Protein AF-A0A959NG42-F1 (afdb_monomer)

Solvent-accessible surface area (backbone atoms only — not comparable to full-atom values): 13328 Å² total; per-residue (Å²): 136,87,84,84,79,82,77,86,76,84,77,83,79,83,78,83,84,86,80,88,81,83,89,78,92,74,92,77,80,89,76,78,77,74,79,72,72,81,79,74,75,81,75,60,72,68,57,39,77,78,80,88,76,81,63,47,80,38,85,81,31,40,37,41,94,90,22,38,27,62,59,74,75,83,52,69,73,54,32,45,60,53,20,49,56,56,37,52,62,60,72,64,65,56,87,87,70,79,52,75,45,72,68,84,72,61,60,43,65,56,69,32,27,56,91,48,58,86,70,42,65,61,54,63,62,52,52,50,55,28,55,70,62,35,53,89,82,50,45,77,36,79,28,56,66,58,40,42,66,47,46,90,51,80,29,45,42,48,28,24,74,52,59,27,76,62,31,47,46,34,38,47,43,43,47,22,59,77,70,76,44,81,64,81,59,70,93,77,51,90,82,84,83,76,80,90,76,76,34,66,41,45,71,59,58,61,130

Foldseek 3Di:
DDDDDDDPPPPPDDDDDDDDDDDDDDDDDDPPPPPPDPPDPDQDDQADEDPPWDWDDQPQWIATPLFTWGADDDDLVRLLVVQVVVQVVVVVPPPPDAAEDEDDFWLCSLVHHPVCCPRHDNRQVVLVSSVVSHDPRHQYFYLSRQLNVVSVDQQPDRQARDTDVVVVLSSVCSVCVSVVHDRDDPVPDDDDDDPPDHYPNCVSRPD

Nearest PDB structures (foldseek):
  4nzk-assembly1_A  TM=9.032E-01  e=1.142E-10  [Eubacterium] siraeum DSM 15702
  5v8d-assembly2_B  TM=7.492E-01  e=1.746E-04  Bacillus cereus ATCC 10987
  5v8e-assembly2_B  TM=6.834E-01  e=9.218E-05  Bacillus cereus ATCC 10987

Secondary structure (DSSP, 8-state):
-----------------------------------PPP-PPPPPPSSBPP-S---EEETTEEEETTEEE------HHHHHHHHHHHHHHHTT--TT---EEEPPPPGGGGT-BGGGTTTS--HHHHHHHHHHTS-TTSEEE--HHHHHHTTTS--B-SSSSSBPHHHHHHHHHHHHHHHTPPPPPGGGSPP---TT---HHHHHH--

pLDDT: mean 83.21, std 24.77, range [27.59, 98.75]

Sequence (207 aa):
MKLIIACCCILLSLSACKNSSDENNKKGKTDSTEIAKPQEAPLPPRFLPDDSLVGVKRGGVFVYRNRGFEMFSGGQAMGQKYADVMNMYYRLHIPGLKIYNLIIPIGFEFEMREKYKNLNKPNKEVINQIFSEEDSGIIKINPVDEIRRHRTEYIYFNTDHHWTSLGAYYAYRSFCKAAGLTPVSLDTIPSKVKPNFLGLFYWFTKA

Mean predicted aligned error: 10.97 Å

Radius of gyration: 25.09 Å; Cα contacts (8 Å, |Δi|>4): 223; chains: 1; bounding box: 62×69×58 Å

Structure (mmCIF, N/CA/C/O backbone):
data_AF-A0A959NG42-F1
#
_entry.id   AF-A0A959NG42-F1
#
loop_
_atom_site.group_PDB
_atom_site.i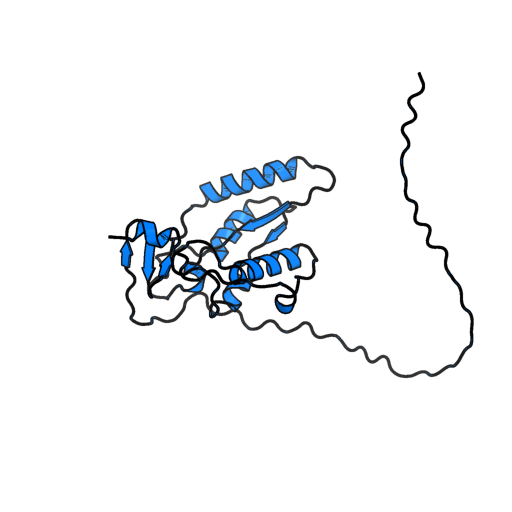d
_atom_site.type_symbol
_atom_site.label_atom_id
_atom_site.label_alt_id
_atom_site.label_comp_id
_atom_site.label_asym_id
_atom_site.label_entity_id
_atom_site.label_seq_id
_atom_site.pdbx_PDB_ins_code
_atom_site.Cartn_x
_atom_site.Cartn_y
_atom_site.Cartn_z
_atom_site.occupancy
_atom_site.B_iso_or_equiv
_atom_site.auth_seq_id
_atom_site.auth_comp_id
_atom_site.auth_asym_id
_atom_site.auth_atom_id
_atom_site.pdbx_PDB_model_num
ATOM 1 N N . MET A 1 1 ? -41.773 33.316 26.515 1.00 43.59 1 MET A N 1
ATOM 2 C CA . MET A 1 1 ? -41.611 32.450 25.329 1.00 43.59 1 MET A CA 1
ATOM 3 C C . MET A 1 1 ? -40.915 31.174 25.793 1.00 43.59 1 MET A C 1
ATOM 5 O O . MET A 1 1 ? -39.737 31.221 26.113 1.00 43.59 1 MET A O 1
ATOM 9 N N . LYS A 1 2 ? -41.670 30.091 26.015 1.00 29.94 2 LYS A N 1
ATOM 10 C CA . LYS A 1 2 ? -41.142 28.808 26.508 1.00 29.94 2 LYS A CA 1
ATOM 11 C C . LYS A 1 2 ? -40.639 28.013 25.304 1.00 29.94 2 LYS A C 1
ATOM 13 O O . LYS A 1 2 ? -41.450 27.631 24.468 1.00 29.94 2 LYS A O 1
ATOM 18 N N . LEU A 1 3 ? -39.330 27.799 25.207 1.00 28.08 3 LEU A N 1
ATOM 19 C CA . LEU A 1 3 ? -38.743 26.914 24.206 1.00 28.08 3 LEU A CA 1
ATOM 20 C C . LEU A 1 3 ? -38.666 25.508 24.809 1.00 28.08 3 LEU A C 1
ATOM 22 O O . LEU A 1 3 ? -37.854 25.239 25.691 1.00 28.08 3 LEU A O 1
ATOM 26 N N . ILE A 1 4 ? -39.579 24.644 24.375 1.00 35.06 4 ILE A N 1
ATOM 27 C CA . ILE A 1 4 ? -39.595 23.218 24.699 1.00 35.06 4 ILE A CA 1
ATOM 28 C C . ILE A 1 4 ? -38.606 22.544 23.746 1.00 35.06 4 ILE A C 1
ATOM 30 O O . ILE A 1 4 ? -38.862 22.464 22.548 1.00 35.06 4 ILE A O 1
ATOM 34 N N . ILE A 1 5 ? -37.474 22.075 24.269 1.00 35.41 5 ILE A N 1
ATOM 35 C CA . ILE A 1 5 ? -36.568 21.184 23.540 1.00 35.41 5 ILE A CA 1
ATOM 36 C C . ILE A 1 5 ? -37.044 19.759 23.824 1.00 35.41 5 ILE A C 1
ATOM 38 O O . ILE A 1 5 ? -36.843 19.226 24.914 1.00 35.41 5 ILE A O 1
ATOM 42 N N . ALA A 1 6 ? -37.738 19.166 22.854 1.00 31.61 6 ALA A N 1
ATOM 43 C CA . ALA A 1 6 ? -38.145 17.770 22.902 1.00 31.61 6 ALA A CA 1
ATOM 44 C C . ALA A 1 6 ? -36.911 16.878 22.695 1.00 31.61 6 ALA A C 1
ATOM 46 O O . ALA A 1 6 ? -36.414 16.718 21.582 1.00 31.61 6 ALA A O 1
ATOM 47 N N . CYS A 1 7 ? -36.406 16.312 23.790 1.00 31.17 7 CYS A N 1
ATOM 48 C CA . CYS A 1 7 ? -35.414 15.247 23.775 1.00 31.17 7 CYS A CA 1
ATOM 49 C C . CYS A 1 7 ? -36.120 13.945 23.367 1.00 31.17 7 CYS A C 1
ATOM 51 O O . CYS A 1 7 ? -36.918 13.397 24.129 1.00 31.17 7 CYS A O 1
ATOM 53 N N . CYS A 1 8 ? -35.886 13.477 22.142 1.00 29.67 8 CYS A N 1
ATOM 54 C CA . CYS A 1 8 ? -36.446 12.223 21.647 1.00 29.67 8 CYS A CA 1
ATOM 55 C C . CYS A 1 8 ? -35.583 11.053 22.152 1.00 29.67 8 CYS A C 1
ATOM 57 O O . CYS A 1 8 ? -34.716 10.542 21.447 1.00 29.67 8 CYS A O 1
ATOM 59 N N . CYS A 1 9 ? -35.784 10.661 23.411 1.0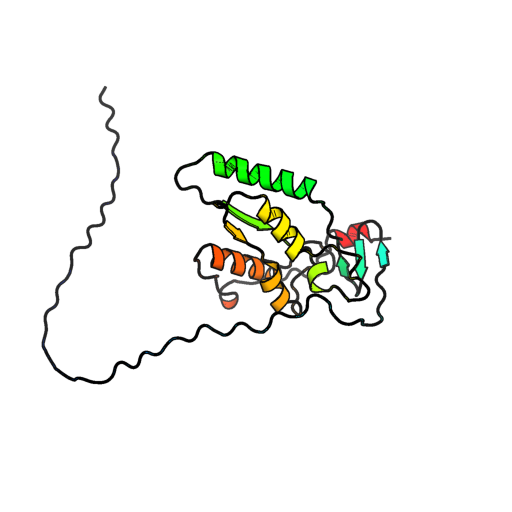0 32.44 9 CYS A N 1
ATOM 60 C CA . CYS A 1 9 ? -35.249 9.417 23.955 1.00 32.44 9 CYS A CA 1
ATOM 61 C C . CYS A 1 9 ? -36.098 8.249 23.439 1.00 32.44 9 CYS A C 1
ATOM 63 O O . CYS A 1 9 ? -37.179 7.985 23.965 1.00 32.44 9 CYS A O 1
ATOM 65 N N . ILE A 1 10 ? -35.615 7.529 22.426 1.00 32.91 10 ILE A N 1
ATOM 66 C CA . ILE A 1 10 ? -36.177 6.224 22.058 1.00 32.91 10 ILE A CA 1
ATOM 67 C C . ILE A 1 10 ? -35.665 5.205 23.085 1.00 32.91 10 ILE A C 1
ATOM 69 O O . ILE A 1 10 ? -34.601 4.609 22.937 1.00 32.91 10 ILE A O 1
ATOM 73 N N . LEU A 1 11 ? -36.423 5.052 24.170 1.00 30.09 11 LEU A N 1
ATOM 74 C CA . LEU A 1 11 ? -36.330 3.920 25.088 1.00 30.09 11 LEU A CA 1
ATOM 75 C C . LEU A 1 11 ? -37.016 2.721 24.425 1.00 30.09 11 LEU A C 1
ATOM 77 O O . LEU A 1 11 ? -38.238 2.607 24.453 1.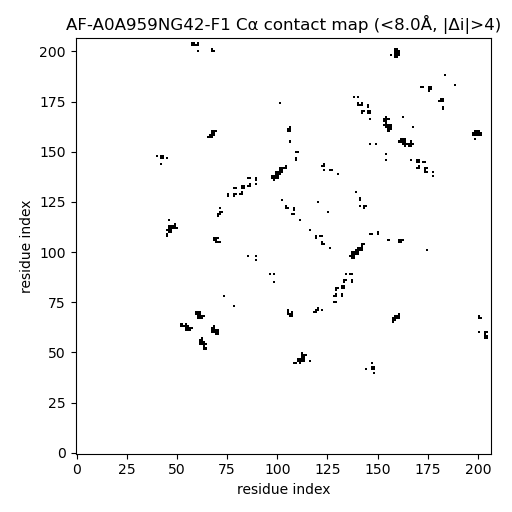00 30.09 11 LEU A O 1
ATOM 81 N N . LEU A 1 12 ? -36.236 1.822 23.824 1.00 32.47 12 LEU A N 1
ATOM 82 C CA . LEU A 1 12 ? -36.718 0.483 23.485 1.00 32.47 12 LEU A CA 1
ATOM 83 C C . LEU A 1 12 ? -36.636 -0.386 24.744 1.00 32.47 12 LEU A C 1
ATOM 85 O O . LEU A 1 12 ? -35.592 -0.943 25.076 1.00 32.47 12 LEU A O 1
ATOM 89 N N . SER A 1 13 ? -37.750 -0.467 25.468 1.00 32.78 13 SER A N 1
ATOM 90 C CA . SER A 1 13 ? -37.971 -1.457 26.515 1.00 32.78 13 SER A CA 1
ATOM 91 C C . SER A 1 13 ? -38.299 -2.807 25.870 1.00 32.78 13 SER A C 1
ATOM 93 O O . SER A 1 13 ? -39.376 -3.014 25.317 1.00 32.78 13 SER A O 1
ATOM 95 N N . LEU A 1 14 ? -37.367 -3.758 25.941 1.00 32.06 14 LEU A N 1
ATOM 96 C CA . LEU A 1 14 ? -37.663 -5.158 25.641 1.00 32.06 14 LEU A CA 1
ATOM 97 C C . LEU A 1 14 ? -38.295 -5.789 26.886 1.00 32.06 14 LEU A C 1
ATOM 99 O O . LEU A 1 14 ? -37.605 -6.151 27.836 1.00 32.06 14 LEU A O 1
ATOM 103 N N . SER A 1 15 ? -39.626 -5.881 26.887 1.00 33.25 15 SER A N 1
ATOM 104 C CA . SER A 1 15 ? -40.362 -6.730 27.826 1.00 33.25 15 SER A CA 1
ATOM 105 C C . SER A 1 15 ? -40.223 -8.193 27.415 1.00 33.25 15 SER A C 1
ATOM 107 O O . SER A 1 15 ? -40.419 -8.553 26.256 1.00 33.25 15 SER A O 1
ATOM 109 N N . ALA A 1 16 ? -39.868 -9.027 28.387 1.00 29.25 16 ALA A N 1
ATOM 110 C CA . ALA A 1 16 ? -39.691 -10.462 28.244 1.00 29.25 16 ALA A CA 1
ATOM 111 C C . ALA A 1 16 ? -41.025 -11.188 27.991 1.00 29.25 16 ALA A C 1
ATOM 113 O O . ALA A 1 16 ? -41.975 -11.027 28.757 1.00 29.25 16 ALA A O 1
ATOM 114 N N . CYS A 1 17 ? -41.059 -12.074 26.993 1.00 28.00 17 CYS A N 1
ATOM 115 C CA . CYS A 1 17 ? -42.042 -13.154 26.933 1.00 28.00 17 CYS A CA 1
ATOM 116 C C . CYS A 1 17 ? -41.468 -14.391 27.636 1.00 28.00 17 CYS A C 1
ATOM 118 O O . CYS A 1 17 ? -40.513 -15.005 27.163 1.00 28.00 17 CYS A O 1
ATOM 120 N N . LYS A 1 18 ? -42.066 -14.748 28.778 1.00 31.06 18 LYS A N 1
ATOM 121 C CA . LYS A 1 18 ? -41.961 -16.080 29.386 1.00 31.06 18 LYS A CA 1
ATO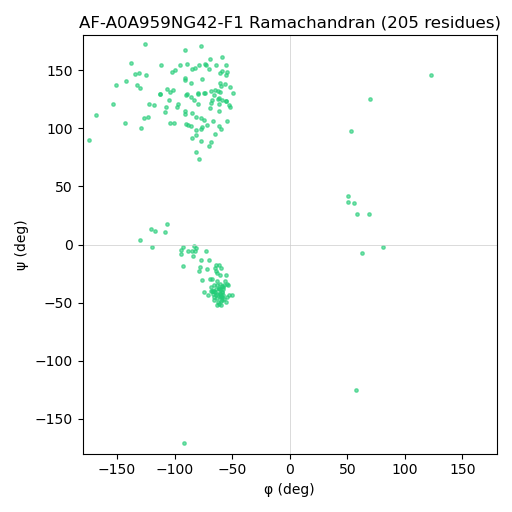M 122 C C . LYS A 1 18 ? -42.804 -17.053 28.564 1.00 31.06 18 LYS A C 1
ATOM 124 O O . LYS A 1 18 ? -43.985 -16.787 28.382 1.00 31.06 18 LYS A O 1
ATOM 129 N N . ASN A 1 19 ? -42.233 -18.192 28.187 1.00 31.64 19 ASN A N 1
ATOM 130 C CA . ASN A 1 19 ? -42.994 -19.416 27.954 1.00 31.64 19 ASN A CA 1
ATOM 131 C C . ASN A 1 19 ? -42.438 -20.504 28.872 1.00 31.64 19 ASN A C 1
ATOM 133 O O . ASN A 1 19 ? -41.248 -20.811 28.843 1.00 31.64 19 ASN A O 1
ATOM 137 N N . SER A 1 20 ? -43.318 -21.036 29.715 1.00 30.34 20 SER A N 1
ATOM 138 C CA . SER A 1 20 ? -43.127 -22.262 30.478 1.00 30.34 20 SER A CA 1
ATOM 139 C C . SER A 1 20 ? -43.627 -23.446 29.658 1.00 30.34 20 SER A C 1
ATOM 141 O O . SER A 1 20 ? -44.778 -23.422 29.227 1.00 30.34 20 SER A O 1
ATOM 143 N N . SER A 1 21 ? -42.811 -24.485 29.530 1.00 32.91 21 SER A N 1
ATOM 144 C CA . SER A 1 21 ? -43.280 -25.873 29.477 1.00 32.91 21 SER A CA 1
ATOM 145 C C . SER A 1 21 ? -42.087 -26.819 29.628 1.00 32.91 21 SER A C 1
ATOM 147 O O . SER A 1 21 ? -41.228 -26.889 28.752 1.00 32.91 21 SER A O 1
ATOM 149 N N . ASP A 1 22 ? -42.098 -27.490 30.774 1.00 32.59 22 ASP A N 1
ATOM 150 C CA . ASP A 1 22 ? -41.763 -28.889 31.031 1.00 32.59 22 ASP A CA 1
ATOM 151 C C . ASP A 1 22 ? -40.326 -29.422 30.924 1.00 32.59 22 ASP A C 1
ATOM 153 O O . ASP A 1 22 ? -39.621 -29.356 29.919 1.00 32.59 22 ASP A O 1
ATOM 157 N N . GLU A 1 23 ? -39.952 -30.035 32.049 1.00 32.88 23 GLU A N 1
ATOM 158 C CA . GLU A 1 23 ? -38.778 -30.850 32.303 1.00 32.88 23 GLU A CA 1
ATOM 159 C C . GLU A 1 23 ? -38.676 -32.037 31.338 1.00 32.88 23 GLU A C 1
ATOM 161 O O . GLU A 1 23 ? -39.622 -32.802 31.154 1.00 32.88 23 GLU A O 1
ATOM 166 N N . ASN A 1 24 ? -37.463 -32.301 30.847 1.00 29.84 24 ASN A N 1
ATOM 167 C CA . ASN A 1 24 ? -36.964 -33.671 30.860 1.00 29.84 24 ASN A CA 1
ATOM 168 C C . ASN A 1 24 ? -35.433 -33.726 30.899 1.00 29.84 24 ASN A C 1
ATOM 170 O O . ASN A 1 24 ? -34.713 -33.225 30.037 1.00 29.84 24 ASN A O 1
ATOM 174 N N . ASN A 1 25 ? -34.960 -34.372 31.957 1.00 30.98 25 ASN A N 1
ATOM 175 C CA . ASN A 1 25 ? -33.580 -34.636 32.319 1.00 30.98 25 ASN A CA 1
ATOM 176 C C . ASN A 1 25 ? -32.930 -35.649 31.360 1.00 30.98 25 ASN A C 1
ATOM 178 O O . ASN A 1 25 ? -33.319 -36.815 31.352 1.00 30.98 25 ASN A O 1
ATOM 182 N N . LYS A 1 26 ? -31.883 -35.244 30.628 1.00 32.78 26 LYS A N 1
ATOM 183 C CA . LYS A 1 26 ? -30.833 -36.155 30.139 1.00 32.78 26 LYS A CA 1
ATOM 184 C C . LYS A 1 26 ? -29.462 -35.477 30.187 1.00 32.78 26 LYS A C 1
ATOM 186 O O . LYS A 1 26 ? -29.110 -34.653 29.351 1.00 32.78 26 LYS A O 1
ATOM 191 N N . LYS A 1 27 ? -28.675 -35.884 31.183 1.00 35.94 27 LYS A N 1
ATOM 192 C CA . LYS A 1 27 ? -27.217 -35.717 31.271 1.00 35.94 27 LYS A CA 1
ATOM 193 C C . LYS A 1 27 ? -26.559 -36.332 30.027 1.00 35.94 27 LYS A C 1
ATOM 195 O O . LYS A 1 27 ? -26.729 -37.523 29.781 1.00 35.94 27 LYS A O 1
ATOM 200 N N . GLY A 1 28 ? -25.777 -35.551 29.283 1.00 27.59 28 GLY A N 1
ATOM 201 C CA . GLY A 1 28 ? -25.043 -36.058 28.124 1.00 27.59 28 GLY A CA 1
ATOM 202 C C . GLY A 1 28 ? -24.104 -35.034 27.495 1.00 27.59 28 GLY A C 1
ATOM 203 O O . GLY A 1 28 ? -24.503 -34.324 26.589 1.00 27.59 28 GLY A O 1
ATOM 204 N N . LYS A 1 29 ? -22.857 -35.026 27.982 1.00 28.61 29 LYS A N 1
ATOM 205 C CA . LYS A 1 29 ? -21.612 -34.686 27.269 1.00 28.61 29 LYS A CA 1
ATOM 206 C C . LYS A 1 29 ? -21.571 -33.334 26.532 1.00 28.61 29 LYS A C 1
ATOM 208 O O . LYS A 1 29 ? -21.956 -33.216 25.376 1.00 28.61 29 LYS A O 1
ATOM 213 N N . THR A 1 30 ? -20.990 -32.341 27.200 1.00 28.17 30 THR A N 1
ATOM 214 C CA . THR A 1 30 ? -20.464 -31.117 26.587 1.00 28.17 30 THR A CA 1
ATOM 215 C C . THR A 1 30 ? -19.376 -31.504 25.584 1.00 28.17 30 THR A C 1
ATOM 217 O O . THR A 1 30 ? -18.253 -31.817 25.971 1.00 28.17 30 THR A O 1
ATOM 220 N N . ASP A 1 31 ? -19.727 -31.543 24.302 1.00 30.30 31 ASP A N 1
ATOM 221 C CA . ASP A 1 31 ? -18.761 -31.503 23.212 1.00 30.30 31 ASP A CA 1
ATOM 222 C C . ASP A 1 31 ? -18.455 -30.027 22.957 1.00 30.30 31 ASP A C 1
ATOM 224 O O . ASP A 1 31 ? -19.191 -29.309 22.281 1.00 30.30 31 ASP A O 1
ATOM 228 N N . SER A 1 32 ? -17.423 -29.528 23.631 1.00 32.81 32 SER A N 1
ATOM 229 C CA . SER A 1 32 ? -16.830 -28.236 23.324 1.00 32.81 32 SER A CA 1
ATOM 230 C C . SER A 1 32 ? -16.114 -28.369 21.986 1.00 32.81 32 SER A C 1
ATOM 232 O O . SER A 1 32 ? -14.913 -28.630 21.939 1.00 32.81 32 SER A O 1
ATOM 234 N N . THR A 1 33 ? -16.857 -28.208 20.894 1.00 29.45 33 THR A N 1
ATOM 235 C CA . THR A 1 33 ? -16.266 -27.988 19.580 1.00 29.45 33 THR A CA 1
ATOM 236 C C . THR A 1 33 ? -15.627 -26.602 19.610 1.00 29.45 33 THR A C 1
ATOM 238 O O . THR A 1 33 ? -16.257 -25.582 19.332 1.00 29.45 33 THR A O 1
ATOM 241 N N . GLU A 1 34 ? -14.366 -26.554 20.036 1.00 34.78 34 GLU A N 1
ATOM 242 C CA . GLU A 1 34 ? -13.478 -25.432 19.775 1.00 34.78 34 GLU A CA 1
ATOM 243 C C . GLU A 1 34 ? -13.472 -25.222 18.259 1.00 34.78 34 GLU A C 1
ATOM 245 O O . GLU A 1 34 ? -12.930 -26.026 17.499 1.00 34.78 34 GLU A O 1
ATOM 250 N N . ILE A 1 35 ? -14.132 -24.159 17.798 1.00 33.94 35 ILE A N 1
ATOM 251 C CA . ILE A 1 35 ? -13.997 -23.695 16.421 1.00 33.94 35 ILE A CA 1
ATOM 252 C C . ILE A 1 35 ? -12.546 -23.238 16.295 1.00 33.94 35 ILE A C 1
ATOM 254 O O . ILE A 1 35 ? -12.192 -22.121 16.681 1.00 33.94 35 ILE A O 1
ATOM 258 N N . ALA A 1 36 ? -11.690 -24.134 15.807 1.00 35.66 36 ALA A N 1
ATOM 259 C CA . ALA A 1 36 ? -10.315 -23.821 15.484 1.00 35.66 36 ALA A CA 1
ATOM 260 C C . ALA A 1 36 ? -10.313 -22.603 14.551 1.00 35.66 36 ALA A C 1
ATOM 262 O O . ALA A 1 36 ? -10.914 -22.618 13.473 1.00 35.66 36 ALA A O 1
ATOM 263 N N . LYS A 1 37 ? -9.656 -21.522 14.986 1.00 38.09 37 LYS A N 1
ATOM 264 C CA . LYS A 1 37 ? -9.344 -20.381 14.119 1.00 38.09 37 LYS A CA 1
ATOM 265 C C . LYS A 1 37 ? -8.703 -20.934 12.840 1.00 38.09 37 LYS A C 1
ATOM 267 O O . LYS A 1 37 ? -7.755 -21.709 12.970 1.00 38.09 37 LYS A O 1
ATOM 272 N N . PRO A 1 38 ? -9.159 -20.542 11.635 1.00 45.69 38 PRO A N 1
ATOM 273 C CA . PRO A 1 38 ? -8.485 -20.929 10.405 1.00 45.69 38 PRO A CA 1
ATOM 274 C C . PRO A 1 38 ? -7.004 -20.571 10.521 1.00 45.69 38 PRO A C 1
ATOM 276 O O . PRO A 1 38 ? -6.659 -19.405 10.733 1.00 45.69 38 PRO A O 1
ATOM 279 N N . GLN A 1 39 ? -6.139 -21.582 10.459 1.00 43.41 39 GLN A N 1
ATOM 280 C CA . GLN A 1 39 ? -4.700 -21.384 10.499 1.00 43.41 39 GLN A CA 1
ATOM 281 C C . GLN A 1 39 ? -4.306 -20.655 9.214 1.00 43.41 39 GLN A C 1
ATOM 283 O O . GLN A 1 39 ? -4.366 -21.208 8.118 1.00 43.41 39 GLN A O 1
ATOM 288 N N . GLU A 1 40 ? -3.992 -19.370 9.354 1.00 67.81 40 GLU A N 1
ATOM 289 C CA . GLU A 1 40 ? -3.632 -18.495 8.244 1.00 67.81 40 GLU A CA 1
ATOM 290 C C . GLU A 1 40 ? -2.379 -19.055 7.552 1.00 67.81 40 GLU A C 1
ATOM 292 O O . GLU A 1 40 ? -1.410 -19.424 8.222 1.00 67.81 40 GLU A O 1
ATOM 297 N N . ALA A 1 41 ? -2.406 -19.164 6.220 1.00 78.12 41 ALA A N 1
ATOM 298 C CA . ALA A 1 41 ? -1.283 -19.704 5.457 1.00 78.12 41 ALA A CA 1
ATOM 299 C C . ALA A 1 41 ? 0.024 -18.944 5.778 1.00 78.12 41 ALA A C 1
ATOM 301 O O . ALA A 1 41 ? -0.024 -17.733 6.050 1.00 78.12 41 ALA A O 1
ATOM 302 N N . PRO A 1 42 ? 1.194 -19.618 5.728 1.00 90.19 42 PRO A N 1
ATOM 303 C CA . PRO A 1 42 ? 2.479 -18.967 5.949 1.00 90.19 42 PRO A CA 1
ATOM 304 C C . PRO A 1 42 ? 2.634 -17.729 5.064 1.00 90.19 42 PRO A C 1
ATOM 306 O O . PRO A 1 42 ? 2.321 -17.757 3.873 1.00 90.19 42 PRO A O 1
ATOM 309 N N . LEU A 1 43 ? 3.119 -16.632 5.647 1.00 95.25 43 LEU A N 1
ATOM 310 C CA . LEU A 1 43 ? 3.357 -15.394 4.913 1.00 95.25 43 LEU A CA 1
ATOM 311 C C . LEU A 1 43 ? 4.410 -15.639 3.814 1.00 95.25 43 LEU A C 1
ATOM 313 O O . LEU A 1 43 ? 5.515 -16.080 4.142 1.00 95.25 43 LEU A O 1
ATOM 317 N N . PRO A 1 44 ? 4.125 -15.328 2.535 1.00 96.06 44 PRO A N 1
ATOM 318 C CA . PRO A 1 44 ? 5.122 -15.456 1.478 1.00 96.06 44 PRO A CA 1
ATOM 319 C C . PRO A 1 44 ? 6.363 -14.593 1.755 1.00 96.06 44 PRO A C 1
ATOM 321 O O . PRO A 1 44 ? 6.235 -13.511 2.342 1.00 96.06 44 PRO A O 1
ATOM 324 N N . PRO A 1 45 ? 7.561 -15.010 1.299 1.00 96.06 45 PRO A N 1
ATOM 325 C CA . PRO A 1 45 ? 8.775 -14.225 1.485 1.00 96.06 45 PRO A CA 1
ATOM 326 C C . PRO A 1 45 ? 8.632 -12.863 0.808 1.00 96.06 45 PRO A C 1
ATOM 328 O O . PRO A 1 45 ? 7.982 -12.735 -0.229 1.00 96.06 45 PRO A O 1
ATOM 331 N N . ARG A 1 46 ? 9.254 -11.825 1.370 1.00 94.56 46 ARG A N 1
ATOM 332 C CA . ARG A 1 46 ? 9.211 -10.481 0.778 1.00 94.56 46 ARG A CA 1
ATOM 333 C C . ARG A 1 46 ? 9.869 -10.462 -0.604 1.00 94.56 46 ARG A C 1
ATOM 335 O O . ARG A 1 46 ? 9.245 -10.051 -1.583 1.00 94.56 46 ARG A O 1
ATOM 342 N N . PHE A 1 47 ? 11.097 -10.967 -0.688 1.00 96.88 47 PHE A N 1
ATOM 343 C CA . PHE A 1 47 ? 11.836 -11.054 -1.942 1.00 96.88 47 PHE A CA 1
ATOM 344 C C . PHE A 1 47 ? 11.491 -12.330 -2.699 1.00 96.88 47 PHE A C 1
ATOM 346 O O . PHE A 1 47 ? 11.350 -13.400 -2.110 1.00 96.88 47 PHE A O 1
ATOM 353 N N . LEU A 1 48 ? 11.354 -12.200 -4.014 1.00 96.31 48 LEU A N 1
ATOM 354 C CA . LEU A 1 48 ? 11.290 -13.338 -4.920 1.00 96.31 48 LEU A CA 1
ATOM 355 C C . LEU A 1 48 ? 12.682 -13.635 -5.497 1.00 96.31 48 LEU A C 1
ATOM 357 O O . LEU A 1 48 ? 13.476 -12.699 -5.662 1.00 96.31 48 LEU A O 1
ATOM 361 N N . PRO A 1 49 ? 12.940 -14.892 -5.898 1.00 96.94 49 PRO A N 1
ATOM 362 C CA . PRO A 1 49 ? 14.160 -15.256 -6.607 1.00 96.94 49 PRO A CA 1
ATOM 363 C C . PRO A 1 49 ? 14.367 -14.429 -7.877 1.00 96.94 49 PRO A C 1
ATOM 365 O O . PRO A 1 49 ? 13.402 -13.940 -8.489 1.00 96.94 49 PRO A O 1
ATOM 368 N N . ASP A 1 50 ? 15.633 -14.306 -8.274 1.00 95.00 50 ASP A N 1
ATOM 369 C CA . ASP A 1 50 ? 16.006 -13.754 -9.571 1.00 95.00 50 ASP A CA 1
ATOM 370 C C . ASP A 1 50 ? 15.399 -14.596 -10.703 1.00 95.00 50 ASP A C 1
ATOM 372 O O . ASP A 1 50 ? 15.391 -15.823 -10.676 1.00 95.00 50 ASP A O 1
ATOM 376 N N . ASP A 1 51 ? 14.862 -13.906 -11.696 1.00 94.81 51 ASP A N 1
ATOM 377 C CA . ASP A 1 51 ? 14.191 -14.459 -12.859 1.00 94.81 51 ASP A CA 1
ATOM 378 C C . ASP A 1 51 ? 14.904 -14.119 -14.175 1.00 94.81 51 ASP A C 1
ATOM 380 O O . ASP A 1 51 ? 14.309 -14.268 -15.239 1.00 94.81 51 ASP A O 1
ATOM 384 N N . SER A 1 52 ? 16.135 -13.597 -14.116 1.00 94.25 52 SER A N 1
ATOM 385 C CA . SER A 1 52 ? 16.973 -13.128 -15.236 1.00 94.25 52 SER A CA 1
ATOM 386 C C . SER A 1 52 ? 16.440 -11.945 -16.065 1.00 94.25 52 SER A C 1
ATOM 388 O O . SER A 1 52 ? 17.177 -11.383 -16.871 1.00 94.25 52 SER A O 1
ATOM 390 N N . LEU A 1 53 ? 15.203 -11.488 -15.844 1.00 96.00 53 LEU A N 1
ATOM 391 C CA . LEU A 1 53 ? 14.632 -10.346 -16.569 1.00 96.00 53 LEU A CA 1
ATOM 392 C C . LEU A 1 53 ? 15.187 -9.012 -16.061 1.00 96.00 53 LEU A C 1
ATOM 394 O O . LEU A 1 53 ? 15.355 -8.818 -14.861 1.00 96.00 53 LEU A O 1
ATOM 398 N N . VAL A 1 54 ? 15.422 -8.051 -16.950 1.00 96.06 54 VAL A N 1
ATOM 399 C CA . VAL A 1 54 ? 15.978 -6.745 -16.572 1.00 96.06 54 VAL A CA 1
ATOM 400 C C . VAL A 1 54 ? 14.889 -5.678 -16.591 1.00 96.06 54 VAL A C 1
ATOM 402 O O . VAL A 1 54 ? 14.210 -5.483 -17.595 1.00 96.06 54 VAL A O 1
ATOM 405 N N . GLY A 1 55 ? 14.714 -4.986 -15.467 1.00 95.75 55 GLY A N 1
ATOM 406 C CA . GLY A 1 55 ? 13.913 -3.773 -15.382 1.00 95.75 55 GLY A CA 1
ATOM 407 C C . GLY A 1 55 ? 14.714 -2.530 -15.762 1.00 95.75 55 GLY A C 1
ATOM 408 O O . GLY A 1 55 ? 15.930 -2.471 -15.575 1.00 95.75 55 GLY A O 1
ATOM 409 N N . VAL A 1 56 ? 14.025 -1.526 -16.292 1.00 95.12 56 VAL A N 1
ATOM 410 C CA . VAL A 1 56 ? 14.621 -0.304 -16.835 1.00 95.12 56 VAL A CA 1
ATOM 411 C C . VAL A 1 56 ? 13.924 0.912 -16.243 1.00 95.12 56 VAL A C 1
ATOM 413 O O . VAL A 1 56 ? 12.699 0.981 -16.195 1.00 95.12 56 VAL A O 1
ATOM 416 N N . LYS A 1 57 ? 14.701 1.909 -15.819 1.00 94.12 57 LYS A N 1
ATOM 417 C CA . LYS A 1 57 ? 14.152 3.188 -15.362 1.00 94.12 57 LYS A CA 1
ATOM 418 C C . LYS A 1 57 ? 13.782 4.071 -16.560 1.00 94.12 57 LYS A C 1
ATOM 420 O O . LYS A 1 57 ? 14.588 4.272 -17.471 1.00 94.12 57 LYS A O 1
ATOM 425 N N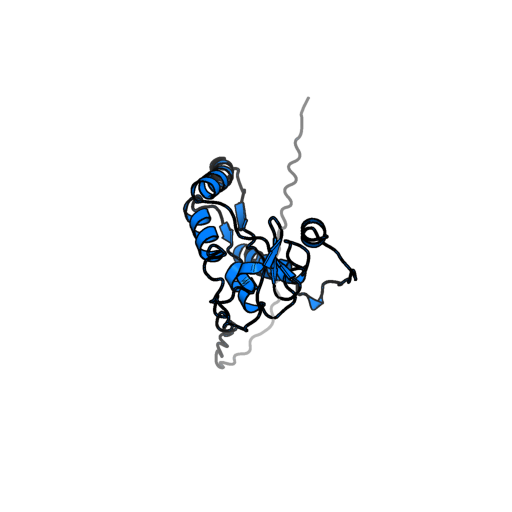 . ARG A 1 58 ? 12.566 4.612 -16.547 1.00 93.25 58 ARG A N 1
ATOM 426 C CA . ARG A 1 58 ? 12.025 5.572 -17.520 1.00 93.25 58 ARG A CA 1
ATOM 427 C C . ARG A 1 58 ? 11.438 6.746 -16.740 1.00 93.25 58 ARG A C 1
ATOM 429 O O . ARG A 1 58 ? 10.365 6.639 -16.153 1.00 93.25 58 ARG A O 1
ATOM 436 N N . GLY A 1 59 ? 12.195 7.841 -16.652 1.00 87.88 59 GLY A N 1
ATOM 437 C CA . GLY A 1 59 ? 11.848 8.963 -15.779 1.00 87.88 59 GLY A CA 1
ATOM 438 C C . GLY A 1 59 ? 11.705 8.521 -14.316 1.00 87.88 59 GLY A C 1
ATOM 439 O O . GLY A 1 59 ? 12.622 7.923 -13.746 1.00 87.88 59 GLY A O 1
ATOM 440 N N . GLY A 1 60 ? 10.549 8.808 -13.714 1.00 89.31 60 GLY A N 1
ATOM 441 C CA . GLY A 1 60 ? 10.199 8.397 -12.349 1.00 89.31 60 GLY A CA 1
ATOM 442 C C . GLY A 1 60 ? 9.692 6.956 -12.206 1.00 89.31 60 GLY A C 1
ATO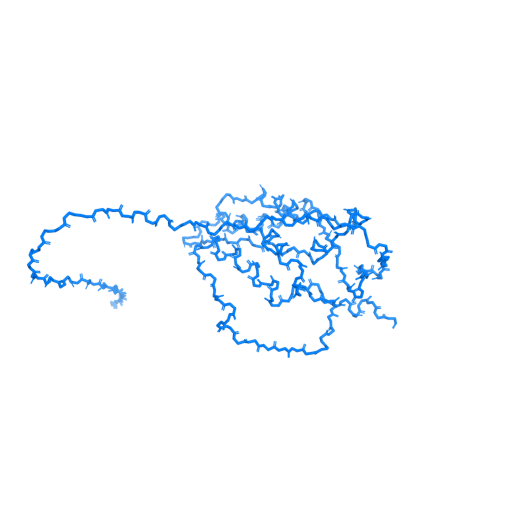M 443 O O . GLY A 1 60 ? 9.447 6.529 -11.084 1.0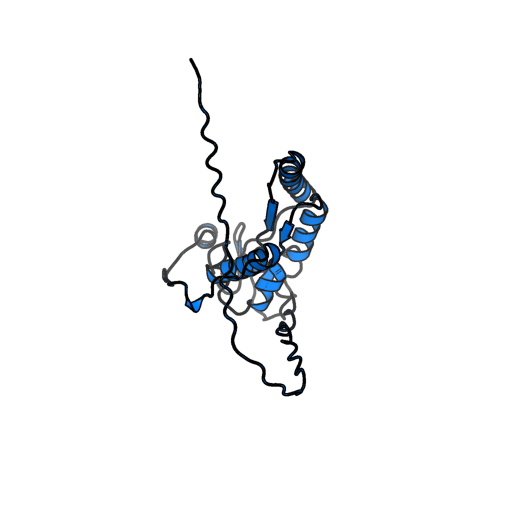0 89.31 60 GLY A O 1
ATOM 444 N N . VAL A 1 61 ? 9.540 6.208 -13.305 1.00 95.38 61 VAL A N 1
ATOM 445 C CA . VAL A 1 61 ? 8.936 4.867 -13.316 1.00 95.38 61 VAL A CA 1
ATOM 446 C C . VAL A 1 61 ? 10.007 3.798 -13.516 1.00 95.38 61 VAL A C 1
ATOM 448 O O . VAL A 1 61 ? 10.852 3.899 -14.408 1.00 95.38 61 VAL A O 1
ATOM 451 N N . PHE A 1 62 ? 9.960 2.738 -12.715 1.00 96.06 62 PHE A N 1
ATOM 452 C CA . PHE A 1 62 ? 10.700 1.507 -12.969 1.00 96.06 62 PHE A CA 1
ATOM 453 C C . PHE A 1 62 ? 9.830 0.553 -13.788 1.00 96.06 62 PHE A C 1
ATOM 455 O O . PHE A 1 62 ? 8.778 0.118 -13.330 1.00 96.06 62 PHE A O 1
ATOM 462 N N . VAL A 1 63 ? 10.245 0.251 -15.016 1.00 96.62 63 VAL A N 1
ATOM 463 C CA . VAL A 1 63 ? 9.519 -0.646 -15.919 1.00 96.62 63 VAL A CA 1
ATOM 464 C C . VAL A 1 63 ? 10.125 -2.036 -15.839 1.00 96.62 63 VAL A C 1
ATOM 466 O O . VAL A 1 63 ? 11.304 -2.218 -16.133 1.00 96.62 63 VAL A O 1
ATOM 469 N N . TYR A 1 64 ? 9.329 -3.029 -15.466 1.00 96.38 64 TYR A N 1
ATOM 470 C CA . TYR A 1 64 ? 9.770 -4.410 -15.310 1.00 96.38 64 TYR A CA 1
ATOM 471 C C . TYR A 1 64 ? 8.609 -5.367 -15.588 1.00 96.38 64 TYR A C 1
ATOM 473 O O . TYR A 1 64 ? 7.487 -5.113 -15.165 1.00 96.38 64 TYR A O 1
ATOM 481 N N . ARG A 1 65 ? 8.856 -6.459 -16.330 1.00 94.31 65 ARG A N 1
ATOM 482 C CA . ARG A 1 65 ? 7.820 -7.443 -16.723 1.00 94.31 65 ARG A CA 1
ATOM 483 C C . ARG A 1 65 ? 6.570 -6.810 -17.367 1.00 94.31 65 ARG A C 1
ATOM 485 O O . ARG A 1 65 ? 5.451 -7.210 -17.069 1.00 94.31 65 ARG A O 1
ATOM 492 N N . ASN A 1 66 ? 6.757 -5.825 -18.251 1.00 93.00 66 ASN A N 1
ATOM 493 C CA . ASN A 1 66 ? 5.673 -5.052 -18.887 1.00 93.00 66 ASN A CA 1
ATOM 494 C C . ASN A 1 66 ? 4.753 -4.318 -17.895 1.00 93.00 66 ASN A C 1
ATOM 496 O O . ASN A 1 66 ? 3.590 -4.048 -18.194 1.00 93.00 66 ASN A O 1
ATOM 500 N N . ARG A 1 67 ? 5.277 -3.984 -16.714 1.00 95.50 67 ARG A N 1
ATOM 501 C CA . ARG A 1 67 ? 4.589 -3.207 -15.686 1.00 95.50 67 ARG A CA 1
ATOM 502 C C . ARG A 1 67 ? 5.415 -1.994 -15.301 1.00 95.50 67 ARG A C 1
ATOM 504 O O . ARG A 1 67 ? 6.642 -2.059 -15.302 1.00 95.50 67 ARG A O 1
ATOM 511 N N . GLY A 1 68 ? 4.738 -0.899 -14.986 1.00 96.69 68 GLY A N 1
ATOM 512 C CA . GLY A 1 68 ? 5.334 0.269 -14.358 1.00 96.69 68 GLY A CA 1
ATOM 513 C C . GLY A 1 68 ? 5.236 0.164 -12.841 1.00 96.69 68 GLY A C 1
ATOM 514 O O . GLY A 1 68 ? 4.232 -0.306 -12.309 1.00 96.69 68 GLY A O 1
ATOM 515 N N . PHE A 1 69 ? 6.273 0.628 -12.161 1.00 96.25 69 PHE A N 1
ATOM 516 C CA . PHE A 1 69 ? 6.342 0.699 -10.713 1.00 96.25 69 PHE A CA 1
ATOM 517 C C . PHE A 1 69 ? 6.850 2.072 -10.286 1.00 96.25 69 PHE A C 1
ATOM 519 O O . PHE A 1 69 ? 7.821 2.589 -10.844 1.00 96.25 69 PHE A O 1
ATOM 526 N N . GLU A 1 70 ? 6.219 2.640 -9.265 1.00 94.00 70 GLU A N 1
ATOM 527 C CA . GLU A 1 70 ? 6.820 3.720 -8.492 1.00 94.00 70 GLU A CA 1
ATOM 528 C C . GLU A 1 70 ? 7.837 3.142 -7.500 1.00 94.00 70 GLU A C 1
ATOM 530 O O . GLU A 1 70 ? 7.740 1.982 -7.089 1.00 94.00 70 GLU A O 1
ATOM 535 N N . MET A 1 71 ? 8.819 3.950 -7.111 1.00 89.88 71 MET A N 1
ATOM 536 C CA . MET A 1 71 ? 9.741 3.612 -6.030 1.00 89.88 71 MET A CA 1
ATOM 537 C C . MET A 1 71 ? 9.303 4.359 -4.779 1.00 89.88 71 MET A C 1
ATOM 539 O O . MET A 1 71 ? 9.048 5.563 -4.837 1.00 89.88 71 MET A O 1
ATOM 543 N N . PHE A 1 72 ? 9.243 3.659 -3.647 1.00 83.06 72 PHE A N 1
ATOM 544 C CA . PHE A 1 72 ? 8.817 4.240 -2.385 1.00 83.06 72 PHE A CA 1
ATOM 545 C C . PHE A 1 72 ? 9.782 5.363 -2.014 1.00 83.06 72 PHE A C 1
ATOM 547 O O . PHE A 1 72 ? 10.970 5.138 -1.756 1.00 83.06 72 PHE A O 1
ATOM 554 N N . SER A 1 73 ? 9.258 6.583 -1.999 1.00 75.81 73 SER A N 1
ATOM 555 C CA . SER A 1 73 ? 9.990 7.786 -1.631 1.00 75.81 73 SER A CA 1
ATOM 556 C C . SER A 1 73 ? 9.440 8.336 -0.317 1.00 75.81 73 SER A C 1
ATOM 558 O O . SER A 1 73 ? 8.310 8.051 0.068 1.00 75.81 73 SER A O 1
ATOM 560 N N . GLY A 1 74 ? 10.266 9.077 0.415 1.00 74.56 74 GLY A N 1
ATOM 561 C CA . GLY A 1 74 ? 9.937 9.539 1.763 1.00 74.56 74 GLY A CA 1
ATOM 562 C C . GLY A 1 74 ? 10.968 9.083 2.791 1.00 74.56 74 GLY A C 1
ATOM 563 O O . GLY A 1 74 ? 11.599 8.026 2.676 1.00 74.56 74 GLY A O 1
ATOM 564 N N . GLY A 1 75 ? 11.201 9.933 3.784 1.00 80.38 75 GLY A N 1
ATOM 565 C CA . GLY A 1 75 ? 12.128 9.690 4.886 1.00 80.38 75 GLY A CA 1
ATOM 566 C C . GLY A 1 75 ? 11.433 9.854 6.229 1.00 80.38 75 GLY A C 1
ATOM 567 O O . GLY A 1 75 ? 10.302 10.335 6.282 1.00 80.38 75 GLY A O 1
ATOM 568 N N . GLN A 1 76 ? 12.139 9.507 7.305 1.00 87.94 76 GLN A N 1
ATOM 569 C CA . GLN A 1 76 ? 11.629 9.605 8.675 1.00 87.94 76 GLN A CA 1
ATOM 570 C C . GLN A 1 76 ? 11.020 10.980 8.975 1.00 87.94 76 GLN A C 1
ATOM 572 O O . GLN A 1 76 ? 9.916 11.052 9.491 1.00 87.94 76 GLN A O 1
ATOM 577 N N . ALA A 1 77 ? 11.670 12.069 8.550 1.00 92.38 77 ALA A N 1
ATOM 578 C CA . ALA A 1 77 ? 11.158 13.425 8.754 1.00 92.38 77 ALA A CA 1
ATOM 579 C C . ALA A 1 77 ? 9.791 13.683 8.088 1.00 92.38 77 ALA A C 1
ATOM 581 O O . ALA A 1 77 ? 8.984 14.441 8.618 1.00 92.38 77 ALA A O 1
ATOM 582 N N . MET A 1 78 ? 9.518 13.069 6.931 1.00 92.62 78 MET A N 1
ATOM 583 C CA . MET A 1 78 ? 8.203 13.168 6.287 1.00 92.62 78 MET A CA 1
ATOM 584 C C . MET A 1 78 ? 7.169 12.318 7.032 1.00 92.62 78 MET A C 1
ATOM 586 O O . MET A 1 78 ? 6.048 12.768 7.244 1.00 92.62 78 MET A O 1
ATOM 590 N N . GLY A 1 79 ? 7.572 11.120 7.467 1.00 94.25 79 GLY A N 1
ATOM 591 C CA . GLY A 1 79 ? 6.754 10.239 8.299 1.00 94.25 79 GLY A CA 1
ATOM 592 C C . GLY A 1 79 ? 6.327 10.890 9.614 1.00 94.25 79 GLY A C 1
ATOM 593 O O . GLY A 1 79 ? 5.152 10.835 9.958 1.00 94.25 79 GLY A O 1
ATOM 594 N N . GLN A 1 80 ? 7.247 11.592 10.281 1.00 96.31 80 GLN A N 1
ATOM 595 C CA . GLN A 1 80 ? 6.960 12.350 11.498 1.00 96.31 80 GLN A CA 1
ATOM 596 C C . GLN A 1 80 ? 5.899 13.422 11.252 1.00 96.31 80 GLN A C 1
ATOM 598 O O . GLN A 1 80 ? 4.891 13.455 11.942 1.00 96.31 80 GLN A O 1
ATOM 603 N N . LYS A 1 81 ? 6.084 14.264 10.225 1.00 97.19 81 LYS A N 1
ATOM 604 C CA . LYS A 1 81 ? 5.118 15.327 9.900 1.00 97.19 81 LYS A CA 1
ATOM 605 C C . LYS A 1 81 ? 3.730 14.775 9.598 1.00 97.19 81 LYS A C 1
ATOM 607 O O . LYS A 1 81 ? 2.730 15.404 9.922 1.00 97.19 81 LYS A O 1
ATOM 612 N N . TYR A 1 82 ? 3.673 13.613 8.958 1.00 97.00 82 TYR A N 1
ATOM 613 C CA . TYR A 1 82 ? 2.423 12.912 8.719 1.00 97.00 82 TYR A CA 1
ATOM 614 C C . TYR A 1 82 ? 1.783 12.431 10.036 1.00 97.00 82 TYR A C 1
ATOM 616 O O . TYR A 1 82 ? 0.607 12.709 10.273 1.00 97.00 82 TYR A O 1
ATOM 624 N N . ALA A 1 83 ? 2.554 11.788 10.920 1.00 98.06 83 ALA A N 1
ATOM 625 C CA . ALA A 1 83 ? 2.080 11.345 12.232 1.00 98.06 83 ALA A CA 1
ATOM 626 C C . ALA A 1 83 ? 1.618 12.522 13.110 1.00 98.06 83 ALA A C 1
ATOM 628 O O . ALA A 1 83 ? 0.585 12.426 13.770 1.00 98.06 83 ALA A O 1
ATOM 629 N N . ASP A 1 84 ? 2.310 13.664 13.056 1.00 98.38 84 ASP A N 1
ATOM 630 C CA . ASP A 1 84 ? 1.962 14.878 13.802 1.00 98.38 84 ASP A CA 1
ATOM 631 C C . ASP A 1 84 ? 0.547 15.376 13.476 1.00 98.38 84 ASP A C 1
ATOM 633 O O . ASP A 1 84 ? -0.174 15.818 14.371 1.00 98.38 84 ASP A O 1
ATOM 637 N N . VAL A 1 85 ? 0.111 15.260 12.216 1.00 97.88 85 VAL A N 1
ATOM 638 C CA . VAL A 1 85 ? -1.258 15.618 11.812 1.00 97.88 85 VAL A CA 1
ATOM 639 C C . VAL A 1 85 ? -2.276 14.679 12.460 1.00 97.88 85 VAL A C 1
ATOM 641 O O . VAL A 1 85 ? -3.280 15.142 13.001 1.00 97.88 85 VAL A O 1
ATOM 644 N N . MET A 1 86 ? -2.019 13.370 12.456 1.00 97.94 86 MET A N 1
ATOM 645 C CA . MET A 1 86 ? -2.911 12.388 13.085 1.00 97.94 86 MET A CA 1
ATOM 646 C C . MET A 1 86 ? -2.984 12.597 14.605 1.00 97.94 86 MET A C 1
ATOM 648 O O . MET A 1 86 ? -4.073 12.622 15.184 1.00 97.94 86 MET A O 1
ATOM 652 N N . ASN A 1 87 ? -1.829 12.833 15.229 1.00 98.62 87 ASN A N 1
ATOM 653 C CA . ASN A 1 87 ? -1.687 13.136 16.651 1.00 98.62 87 ASN A CA 1
ATOM 654 C C . ASN A 1 87 ? -2.432 14.417 17.034 1.00 98.62 87 ASN A C 1
ATOM 656 O O . ASN A 1 87 ? -3.123 14.455 18.049 1.00 98.62 87 ASN A O 1
ATOM 660 N N . MET A 1 88 ? -2.351 15.462 16.205 1.00 98.31 88 MET A N 1
ATOM 661 C CA . MET A 1 88 ? -3.092 16.705 16.414 1.00 98.31 88 MET A CA 1
ATOM 662 C C . MET A 1 88 ? -4.598 16.436 16.535 1.00 98.31 88 MET A C 1
ATOM 664 O O . MET A 1 88 ? -5.207 16.893 17.500 1.00 98.31 88 MET A O 1
ATOM 668 N N . TYR A 1 89 ? -5.195 15.669 15.613 1.00 97.44 89 TYR A N 1
ATOM 669 C CA . TYR A 1 89 ? -6.623 15.330 15.681 1.00 97.44 89 TYR A CA 1
ATOM 670 C C . TYR A 1 89 ? -6.967 14.463 16.893 1.00 97.44 89 TYR A C 1
ATOM 672 O O . TYR A 1 89 ? -7.983 14.703 17.545 1.00 97.44 89 TYR A O 1
ATOM 680 N N . TYR A 1 90 ? -6.122 13.483 17.221 1.00 97.81 90 TYR A N 1
ATOM 681 C CA . TYR A 1 90 ? -6.314 12.635 18.397 1.00 97.81 90 TYR A CA 1
ATOM 682 C C . TYR A 1 90 ? -6.345 13.460 19.696 1.00 97.81 90 TYR A C 1
ATOM 684 O O . TYR A 1 90 ? -7.242 13.302 20.527 1.00 97.81 90 TYR A O 1
ATOM 692 N N . ARG A 1 91 ? -5.421 14.418 19.832 1.00 98.00 91 ARG A N 1
ATOM 693 C CA . ARG A 1 91 ? -5.262 15.278 21.018 1.00 98.00 91 ARG A CA 1
ATOM 694 C C . ARG A 1 91 ? -6.355 16.334 21.187 1.00 98.00 91 ARG A C 1
ATOM 696 O O . ARG A 1 91 ? -6.394 16.992 22.226 1.00 98.00 91 ARG A O 1
ATOM 703 N N . LEU A 1 92 ? -7.274 16.479 20.232 1.00 97.88 92 LEU A N 1
ATOM 704 C CA . LEU A 1 92 ? -8.482 17.286 20.430 1.00 97.88 92 LEU A CA 1
ATOM 705 C C . LEU A 1 92 ? -9.471 16.635 21.409 1.00 97.88 92 LEU A C 1
ATOM 707 O O . LEU A 1 92 ? -10.396 17.310 21.850 1.00 97.88 92 LEU A O 1
ATOM 711 N N . HIS A 1 93 ? -9.293 15.349 21.749 1.00 95.56 93 HIS A N 1
ATOM 712 C CA . HIS A 1 93 ? -10.155 14.608 22.680 1.00 95.56 93 HIS A CA 1
ATOM 713 C C . HIS A 1 93 ? -11.652 14.724 22.339 1.00 95.56 93 HIS A C 1
ATOM 715 O O . HIS A 1 93 ? -12.504 14.796 23.226 1.00 95.56 93 HIS A O 1
ATOM 721 N N . ILE A 1 94 ? -11.979 14.754 21.042 1.00 96.81 94 ILE A N 1
ATOM 722 C CA . ILE A 1 94 ? -13.361 14.855 20.567 1.00 96.81 94 ILE A CA 1
ATOM 723 C C . ILE A 1 94 ? -14.135 13.624 21.069 1.00 96.81 94 ILE A C 1
ATOM 725 O O . ILE A 1 94 ? -13.746 12.497 20.738 1.00 96.81 94 ILE A O 1
ATOM 729 N N . PRO A 1 95 ? -15.222 13.796 21.848 1.00 97.31 95 PRO A N 1
ATOM 730 C CA . PRO A 1 95 ? -15.964 12.671 22.402 1.00 97.31 95 PRO A CA 1
ATOM 731 C C . PRO A 1 95 ? -16.430 11.698 21.314 1.00 97.31 95 PRO A C 1
ATOM 733 O O . PRO A 1 95 ? -17.118 12.080 20.371 1.00 97.31 95 PRO A O 1
ATOM 736 N N . GLY A 1 96 ? -16.044 10.427 21.449 1.00 95.56 96 GLY A N 1
ATOM 737 C CA . GLY A 1 96 ? -16.422 9.358 20.521 1.00 95.56 96 GLY A CA 1
ATOM 738 C C . GLY A 1 96 ? -15.601 9.275 19.228 1.00 95.56 96 GLY A C 1
ATOM 739 O O . GLY A 1 96 ? -15.829 8.352 18.445 1.00 95.56 96 GLY A O 1
ATOM 740 N N . LEU A 1 97 ? -14.635 10.172 18.995 1.00 96.19 97 LEU A N 1
ATOM 741 C CA . LEU A 1 97 ? -13.763 10.091 17.824 1.00 96.19 97 LEU A CA 1
ATOM 742 C C . LEU A 1 97 ? -12.844 8.864 17.918 1.00 96.19 97 LEU A C 1
ATOM 744 O O . LEU A 1 97 ? -12.067 8.718 18.859 1.00 96.19 97 LEU A O 1
ATOM 748 N N . LYS A 1 98 ? -12.898 8.007 16.896 1.00 97.06 98 LYS A N 1
ATOM 749 C CA . LYS A 1 98 ? -11.921 6.940 16.658 1.00 97.06 98 LYS A CA 1
ATOM 750 C C . LYS A 1 98 ? -11.149 7.253 15.389 1.00 97.06 98 LYS A C 1
ATOM 752 O O . LYS A 1 98 ? -11.754 7.505 14.350 1.00 97.06 98 LYS A O 1
ATOM 757 N N . ILE A 1 99 ? -9.826 7.200 15.470 1.00 98.25 99 ILE A N 1
ATOM 758 C CA . ILE A 1 99 ? -8.945 7.428 14.328 1.00 98.25 99 ILE A CA 1
ATOM 759 C C . ILE A 1 99 ? -8.345 6.087 13.925 1.00 98.25 99 ILE A C 1
ATOM 761 O O . ILE A 1 99 ? -7.643 5.452 14.709 1.00 98.25 99 ILE A O 1
ATOM 765 N N . TYR A 1 100 ? -8.631 5.672 12.696 1.00 98.56 100 TYR A N 1
ATOM 766 C CA . TYR A 1 100 ? -7.995 4.533 12.050 1.00 98.56 100 TYR A CA 1
ATOM 767 C C . TYR A 1 100 ? -6.996 5.066 11.040 1.00 98.56 100 TYR A C 1
ATOM 769 O O . TYR A 1 100 ? -7.356 5.915 10.223 1.00 98.56 100 TYR A O 1
ATOM 777 N N . ASN A 1 101 ? -5.772 4.553 11.073 1.00 98.50 101 ASN A N 1
ATOM 778 C CA . ASN A 1 101 ? -4.783 4.867 10.066 1.00 98.50 101 ASN A CA 1
ATOM 779 C C . ASN A 1 101 ? -4.359 3.620 9.291 1.00 98.50 101 ASN A C 1
ATOM 781 O O . ASN A 1 101 ? -3.827 2.672 9.865 1.00 98.50 101 ASN A O 1
ATOM 785 N N . LEU A 1 102 ? -4.579 3.644 7.978 1.00 98.50 102 LEU A N 1
ATOM 786 C CA . LEU A 1 102 ? -4.150 2.620 7.037 1.00 98.50 102 LEU A CA 1
ATOM 787 C C . LEU A 1 102 ? -3.281 3.283 5.970 1.00 98.50 102 LEU A C 1
ATOM 789 O O . LEU A 1 102 ? -3.785 4.010 5.115 1.00 98.50 102 LEU A O 1
ATOM 793 N N . ILE A 1 103 ? -1.979 2.997 6.002 1.00 96.06 103 ILE A N 1
ATOM 794 C CA . ILE A 1 103 ? -1.036 3.490 4.995 1.00 96.06 103 ILE A CA 1
ATOM 795 C C . ILE A 1 103 ? -0.947 2.476 3.854 1.00 96.06 103 ILE A C 1
ATOM 797 O O . ILE A 1 103 ? -0.740 1.280 4.075 1.00 96.06 103 ILE A O 1
ATOM 801 N N . ILE A 1 104 ? -1.114 2.965 2.625 1.00 94.88 104 ILE A N 1
ATOM 802 C CA . ILE A 1 104 ? -1.116 2.147 1.412 1.00 94.88 104 ILE A CA 1
ATOM 803 C C . ILE A 1 104 ? 0.338 1.834 1.013 1.00 94.88 104 ILE A C 1
ATOM 805 O O . ILE A 1 104 ? 1.113 2.763 0.778 1.00 94.88 104 ILE A O 1
ATOM 809 N N . PRO A 1 105 ? 0.737 0.553 0.923 1.00 95.38 105 PRO A N 1
ATOM 810 C CA . PRO A 1 105 ? 2.037 0.182 0.377 1.00 95.38 105 PRO A CA 1
ATOM 811 C C . PRO A 1 105 ? 2.063 0.341 -1.143 1.00 95.38 105 PRO A C 1
ATOM 813 O O . PRO A 1 105 ? 1.032 0.241 -1.809 1.00 95.38 105 PRO A O 1
ATOM 816 N N . ILE A 1 106 ? 3.249 0.530 -1.714 1.00 95.06 106 ILE A N 1
ATOM 817 C CA . ILE A 1 106 ? 3.386 0.623 -3.171 1.00 95.06 106 ILE A CA 1
ATOM 818 C C . ILE A 1 106 ? 3.442 -0.762 -3.826 1.00 95.06 106 ILE A C 1
ATOM 820 O O . ILE A 1 106 ? 3.945 -1.722 -3.239 1.00 95.06 106 ILE A O 1
ATOM 824 N N . GLY A 1 107 ? 2.995 -0.862 -5.081 1.00 95.88 107 GLY A N 1
ATOM 825 C CA . GLY A 1 107 ? 2.883 -2.145 -5.788 1.00 95.88 107 GLY A CA 1
ATOM 826 C C . GLY A 1 107 ? 4.193 -2.939 -5.884 1.00 95.88 107 GLY A C 1
ATOM 827 O O . GLY A 1 107 ? 4.184 -4.163 -5.759 1.00 95.88 107 GLY A O 1
ATOM 828 N N . PHE A 1 108 ? 5.341 -2.261 -6.022 1.00 95.75 108 PHE A N 1
ATOM 829 C CA . PHE A 1 108 ? 6.635 -2.939 -6.176 1.00 95.75 108 PHE A CA 1
ATOM 830 C C . PHE A 1 108 ? 7.043 -3.770 -4.950 1.00 95.75 108 PHE A C 1
ATOM 832 O O . PHE A 1 108 ? 7.795 -4.732 -5.091 1.00 95.75 108 PHE A O 1
ATOM 839 N N . GLU A 1 109 ? 6.512 -3.463 -3.758 1.00 95.69 109 GLU A N 1
ATOM 840 C CA . GLU A 1 109 ? 6.710 -4.271 -2.542 1.00 95.69 109 GLU A CA 1
ATOM 841 C C . GLU A 1 109 ? 6.343 -5.746 -2.760 1.00 95.69 109 GLU A C 1
ATOM 843 O O . GLU A 1 109 ? 6.993 -6.638 -2.214 1.00 95.69 109 GLU A O 1
ATOM 848 N N . PHE A 1 110 ? 5.328 -6.006 -3.586 1.00 96.44 110 PHE A N 1
ATOM 849 C CA . PHE A 1 110 ? 4.760 -7.336 -3.788 1.00 96.44 110 PHE A CA 1
ATOM 850 C C . PHE A 1 110 ? 5.380 -8.098 -4.959 1.00 96.44 110 PHE A C 1
ATOM 852 O O . PHE A 1 110 ? 5.084 -9.278 -5.139 1.00 96.44 110 PHE A O 1
ATOM 859 N N . GLU A 1 111 ? 6.310 -7.496 -5.699 1.00 94.25 111 GLU A N 1
ATOM 860 C CA . GLU A 1 111 ? 6.987 -8.110 -6.857 1.00 94.25 111 GLU A CA 1
ATOM 861 C C . GLU A 1 111 ? 8.510 -8.002 -6.818 1.00 94.25 111 GLU A C 1
ATOM 863 O O . GLU A 1 111 ? 9.206 -8.437 -7.739 1.00 94.25 111 GLU A O 1
ATOM 868 N N . MET A 1 112 ? 9.041 -7.458 -5.727 1.00 93.50 112 MET A N 1
ATOM 869 C CA . MET A 1 112 ? 10.460 -7.209 -5.577 1.00 93.50 112 MET A CA 1
ATOM 870 C C . MET A 1 112 ? 11.279 -8.498 -5.637 1.00 93.50 112 MET A C 1
ATOM 872 O O . MET A 1 112 ? 11.052 -9.455 -4.892 1.00 93.50 112 MET A O 1
ATOM 876 N N . ARG A 1 113 ? 12.262 -8.494 -6.538 1.00 95.31 113 ARG A N 1
ATOM 877 C CA . ARG A 1 113 ? 13.266 -9.552 -6.671 1.00 95.31 113 ARG A CA 1
ATOM 878 C C . ARG A 1 113 ? 14.469 -9.255 -5.790 1.00 95.31 113 ARG A C 1
ATOM 880 O O . ARG A 1 113 ? 14.766 -8.087 -5.541 1.00 95.31 113 ARG A O 1
ATOM 887 N N . GLU A 1 114 ? 15.210 -10.287 -5.400 1.00 94.69 114 GLU A N 1
ATOM 888 C CA . GLU A 1 114 ? 16.446 -10.128 -4.619 1.00 94.69 114 GLU A CA 1
ATOM 889 C C . GLU A 1 114 ? 17.439 -9.146 -5.259 1.00 94.69 114 GLU A C 1
ATOM 891 O O . GLU A 1 114 ? 17.953 -8.259 -4.573 1.00 94.69 114 GLU A O 1
ATOM 896 N N . LYS A 1 115 ? 17.633 -9.216 -6.585 1.00 94.94 115 LYS A N 1
ATOM 897 C CA . LYS A 1 115 ? 18.496 -8.285 -7.340 1.00 94.94 115 LYS A CA 1
ATOM 898 C C . LYS A 1 115 ? 18.078 -6.811 -7.238 1.00 94.94 115 LYS A C 1
ATOM 900 O O . LYS A 1 115 ? 18.893 -5.924 -7.464 1.00 94.94 115 LYS A O 1
ATOM 905 N N . TYR A 1 116 ? 16.823 -6.537 -6.878 1.00 94.50 116 TYR A N 1
ATOM 906 C CA . TYR A 1 116 ? 16.259 -5.191 -6.756 1.00 94.50 116 TYR A CA 1
ATOM 907 C C . TYR A 1 116 ? 16.018 -4.758 -5.308 1.00 94.50 116 TYR A C 1
ATOM 909 O O . TYR A 1 116 ? 15.414 -3.710 -5.088 1.00 94.50 116 TYR A O 1
ATOM 917 N N . LYS A 1 117 ? 16.529 -5.499 -4.314 1.00 91.44 117 LYS A N 1
ATOM 918 C CA . LYS A 1 117 ? 16.309 -5.213 -2.883 1.00 91.44 117 LYS A CA 1
ATOM 919 C C . LYS A 1 117 ? 16.699 -3.795 -2.443 1.00 91.44 117 LYS A C 1
ATOM 921 O O . LYS A 1 117 ? 16.133 -3.285 -1.485 1.00 91.44 117 LYS A O 1
ATOM 926 N N . ASN A 1 118 ? 17.639 -3.164 -3.150 1.00 90.69 118 ASN A N 1
ATOM 927 C CA . ASN A 1 118 ? 18.126 -1.813 -2.856 1.00 90.69 118 ASN A CA 1
ATOM 928 C C . ASN A 1 118 ? 17.406 -0.710 -3.656 1.00 90.69 118 ASN A C 1
ATOM 930 O O . ASN A 1 118 ? 17.679 0.466 -3.435 1.00 90.69 118 ASN A O 1
ATOM 934 N N . LEU A 1 119 ? 16.508 -1.057 -4.588 1.00 90.19 119 LEU A N 1
ATOM 935 C CA . LEU A 1 119 ? 15.749 -0.065 -5.364 1.00 90.19 119 LEU A CA 1
ATOM 936 C C . LEU A 1 119 ? 14.583 0.536 -4.577 1.00 90.19 119 LEU A C 1
ATOM 938 O O . LEU A 1 119 ? 14.066 1.582 -4.964 1.00 90.19 119 LEU A O 1
ATOM 942 N N . ASN A 1 120 ? 14.147 -0.133 -3.509 1.00 89.00 120 ASN A N 1
ATOM 943 C CA . ASN A 1 120 ? 12.953 0.244 -2.780 1.00 89.00 120 ASN A CA 1
ATOM 944 C C . ASN A 1 120 ? 13.120 0.051 -1.278 1.00 89.00 120 ASN A C 1
ATOM 946 O O . ASN A 1 120 ? 13.678 -0.950 -0.822 1.00 89.00 120 ASN A O 1
ATOM 950 N N . LYS A 1 121 ? 12.581 0.987 -0.497 1.00 91.44 121 LYS A N 1
ATOM 951 C CA . LYS A 1 121 ? 12.554 0.827 0.953 1.00 91.44 121 LYS A CA 1
ATOM 952 C C . LYS A 1 121 ? 11.573 -0.281 1.364 1.00 91.44 121 LYS A C 1
ATOM 954 O O . LYS A 1 121 ? 10.593 -0.537 0.666 1.00 91.44 121 LYS A O 1
ATOM 959 N N . PRO A 1 122 ? 11.830 -0.945 2.497 1.00 93.00 122 PRO A N 1
ATOM 960 C CA . PRO A 1 122 ? 10.896 -1.882 3.111 1.00 93.00 122 PRO A CA 1
ATOM 961 C C . PRO A 1 122 ? 9.581 -1.227 3.530 1.00 93.00 122 PRO A C 1
ATOM 963 O O . PRO A 1 122 ? 9.528 -0.561 4.555 1.00 93.00 122 PRO A O 1
ATOM 966 N N . ASN A 1 123 ? 8.516 -1.412 2.739 1.00 94.62 123 ASN A N 1
ATOM 967 C CA . ASN A 1 123 ? 7.237 -0.720 2.954 1.00 94.62 123 ASN A CA 1
ATOM 968 C C . ASN A 1 123 ? 6.651 -1.039 4.330 1.00 94.62 123 ASN A C 1
ATOM 970 O O . ASN A 1 123 ? 6.218 -0.130 5.028 1.00 94.62 123 ASN A O 1
ATOM 974 N N . LYS A 1 124 ? 6.669 -2.312 4.746 1.00 95.31 124 LYS A N 1
ATOM 975 C CA . LYS A 1 124 ? 6.134 -2.727 6.050 1.00 95.31 124 LYS A CA 1
ATOM 976 C C . LYS A 1 124 ? 6.860 -2.020 7.192 1.00 95.31 124 LYS A C 1
ATOM 978 O O . LYS A 1 124 ? 6.218 -1.473 8.080 1.00 95.31 124 LYS A O 1
ATOM 983 N N . GLU A 1 125 ? 8.182 -2.024 7.151 1.00 94.94 125 GLU A N 1
ATOM 984 C CA . GLU A 1 125 ? 9.051 -1.448 8.166 1.00 94.94 125 GLU A CA 1
ATOM 985 C C . GLU A 1 125 ? 8.944 0.079 8.185 1.00 94.94 125 GLU A C 1
ATOM 987 O O . GLU A 1 125 ? 8.865 0.663 9.260 1.00 94.94 125 GLU A O 1
ATOM 992 N N . VAL A 1 126 ? 8.859 0.725 7.019 1.00 94.81 126 VAL A N 1
ATOM 993 C CA . VAL A 1 126 ? 8.656 2.176 6.938 1.00 94.81 126 VAL A CA 1
ATOM 994 C C . VAL A 1 126 ? 7.278 2.577 7.465 1.00 94.81 126 VAL A C 1
ATOM 996 O O . VAL A 1 126 ? 7.182 3.535 8.224 1.00 94.81 126 VAL A O 1
ATOM 999 N N . ILE A 1 127 ? 6.217 1.840 7.128 1.00 96.25 127 ILE A N 1
ATOM 1000 C CA . ILE A 1 127 ? 4.875 2.078 7.683 1.00 96.25 127 ILE A CA 1
ATOM 1001 C C . ILE A 1 127 ? 4.898 1.921 9.209 1.00 96.25 127 ILE A C 1
ATOM 1003 O O . ILE A 1 127 ? 4.390 2.780 9.922 1.00 96.25 127 ILE A O 1
ATOM 1007 N N . ASN A 1 128 ? 5.546 0.872 9.722 1.00 96.81 128 ASN A N 1
ATOM 1008 C CA . ASN A 1 128 ? 5.684 0.666 11.165 1.00 96.81 128 ASN A CA 1
ATOM 1009 C C . ASN A 1 128 ? 6.488 1.781 11.846 1.00 96.81 128 ASN A C 1
ATOM 1011 O O . ASN A 1 128 ? 6.174 2.143 12.975 1.00 96.81 128 ASN A O 1
ATOM 1015 N N . GLN A 1 129 ? 7.493 2.335 11.166 1.00 96.00 129 GLN A N 1
ATOM 1016 C CA . GLN A 1 129 ? 8.241 3.491 11.653 1.00 96.00 129 GLN A CA 1
ATOM 1017 C C . GLN A 1 129 ? 7.364 4.747 11.717 1.00 96.00 129 GLN A C 1
ATOM 1019 O O . GLN A 1 129 ? 7.459 5.505 12.669 1.00 96.00 129 GLN A O 1
ATOM 1024 N N . ILE A 1 130 ? 6.484 4.979 10.742 1.00 96.81 130 ILE A N 1
ATOM 1025 C CA . ILE A 1 130 ? 5.523 6.091 10.822 1.00 96.81 130 ILE A CA 1
ATOM 1026 C C . ILE A 1 130 ? 4.586 5.878 12.015 1.00 96.81 130 ILE A C 1
ATOM 1028 O O . ILE A 1 130 ? 4.396 6.768 12.837 1.00 96.81 130 ILE A O 1
ATOM 1032 N N . PHE A 1 131 ? 4.069 4.659 12.161 1.00 97.62 131 PHE A N 1
ATOM 1033 C CA . PHE A 1 131 ? 3.199 4.281 13.268 1.00 97.62 131 PHE A CA 1
ATOM 1034 C C . PHE A 1 131 ? 3.867 4.369 14.644 1.00 97.62 131 PHE A C 1
ATOM 1036 O O . PHE A 1 131 ? 3.150 4.511 15.635 1.00 97.62 131 PHE A O 1
ATOM 1043 N N . SER A 1 132 ? 5.196 4.287 14.760 1.00 97.00 132 SER A N 1
ATOM 1044 C CA . SER A 1 132 ? 5.864 4.487 16.054 1.00 97.00 132 SER A CA 1
ATOM 1045 C C . SER A 1 132 ? 5.849 5.942 16.519 1.00 97.00 132 SER A C 1
ATOM 1047 O O . SER A 1 132 ? 5.951 6.171 17.719 1.00 97.00 132 SER A O 1
ATOM 1049 N N . GLU A 1 133 ? 5.660 6.895 15.604 1.00 97.75 133 GLU A N 1
ATOM 1050 C CA . GLU A 1 133 ? 5.560 8.329 15.916 1.00 97.75 133 GLU A CA 1
ATOM 1051 C C . GLU A 1 133 ? 4.115 8.770 16.238 1.00 97.75 133 GLU A C 1
ATOM 1053 O O . GLU A 1 133 ? 3.860 9.917 16.607 1.00 97.75 133 GLU A O 1
ATOM 1058 N N . GLU A 1 134 ? 3.143 7.868 16.086 1.00 98.38 134 GLU A N 1
ATOM 1059 C CA . GLU A 1 134 ? 1.725 8.126 16.344 1.00 98.38 134 GLU A CA 1
ATOM 1060 C C . GLU A 1 134 ? 1.321 7.805 17.788 1.00 98.38 134 GLU A C 1
ATOM 1062 O O . GLU A 1 134 ? 1.705 6.769 18.346 1.00 98.38 134 GLU A O 1
ATOM 1067 N N . ASP A 1 135 ? 0.445 8.632 18.357 1.00 98.38 135 ASP A N 1
ATOM 1068 C CA . ASP A 1 135 ? -0.147 8.447 19.678 1.00 98.38 135 ASP A CA 1
ATOM 1069 C C . ASP A 1 135 ? -0.845 7.076 19.789 1.00 98.38 135 ASP A C 1
ATOM 1071 O O . ASP A 1 135 ? -1.420 6.539 18.836 1.00 98.38 135 ASP A O 1
ATOM 1075 N N . SER A 1 136 ? -0.805 6.481 20.982 1.00 96.31 136 SER A N 1
ATOM 1076 C CA . SER A 1 136 ? -1.248 5.097 21.217 1.00 96.31 136 SER A CA 1
ATOM 1077 C C . SER A 1 136 ? -2.746 4.857 21.005 1.00 96.31 136 SER A C 1
ATOM 1079 O O . SER A 1 136 ? -3.147 3.713 20.801 1.00 96.31 136 SER A O 1
ATOM 1081 N N . GLY A 1 137 ? -3.570 5.909 21.041 1.00 96.94 137 GLY A N 1
ATOM 1082 C CA . GLY A 1 137 ? -5.008 5.811 20.781 1.00 96.94 137 GLY A CA 1
ATOM 1083 C C . GLY A 1 137 ? -5.387 5.799 19.297 1.00 96.94 137 GLY A C 1
ATOM 1084 O O . GLY A 1 137 ? -6.557 5.586 18.977 1.00 96.94 137 GLY A O 1
ATOM 1085 N N . ILE A 1 138 ? -4.426 5.997 18.389 1.00 98.50 138 ILE A N 1
ATOM 1086 C CA . ILE A 1 138 ? -4.632 5.832 16.947 1.00 98.50 138 ILE A CA 1
ATOM 1087 C C . ILE A 1 138 ? -4.564 4.341 16.597 1.00 98.50 138 ILE A C 1
ATOM 1089 O O . ILE A 1 138 ? -3.617 3.633 16.947 1.00 98.50 138 ILE A O 1
ATOM 1093 N N . ILE A 1 139 ? -5.572 3.857 15.871 1.00 98.62 139 ILE A N 1
ATOM 1094 C CA . ILE A 1 139 ? -5.683 2.456 15.465 1.00 98.62 139 ILE A CA 1
ATOM 1095 C C . ILE A 1 139 ? -4.901 2.255 14.166 1.00 98.62 139 ILE A C 1
ATOM 1097 O O . ILE A 1 139 ? -5.363 2.598 13.078 1.00 98.62 139 ILE A O 1
ATOM 1101 N N . LYS A 1 140 ? -3.706 1.687 14.300 1.00 98.56 140 LYS A N 1
ATOM 1102 C CA . LYS A 1 140 ? -2.716 1.506 13.232 1.00 98.56 140 LYS A CA 1
ATOM 1103 C C . LYS A 1 140 ? -2.968 0.223 12.445 1.00 98.56 140 LYS A C 1
ATOM 1105 O O . LYS A 1 140 ? -3.055 -0.860 13.025 1.00 98.56 140 LYS A O 1
ATOM 1110 N N . ILE A 1 141 ? -3.057 0.324 11.122 1.00 98.75 141 ILE A N 1
ATOM 1111 C CA . ILE A 1 141 ? -3.373 -0.790 10.223 1.00 98.75 141 ILE A CA 1
ATOM 1112 C C . ILE A 1 141 ? -2.294 -0.886 9.149 1.00 98.75 141 ILE A C 1
ATOM 1114 O O . ILE A 1 141 ? -2.224 -0.062 8.240 1.00 98.75 141 ILE A O 1
ATOM 1118 N N . ASN A 1 142 ? -1.464 -1.928 9.229 1.00 98.38 142 ASN A N 1
ATOM 1119 C CA . ASN A 1 142 ? -0.473 -2.238 8.202 1.00 98.38 142 ASN A CA 1
ATOM 1120 C C . ASN A 1 142 ? -0.995 -3.373 7.301 1.00 98.38 142 ASN A C 1
ATOM 1122 O O . ASN A 1 142 ? -0.985 -4.530 7.729 1.00 98.38 142 ASN A O 1
ATOM 1126 N N . PRO A 1 143 ? -1.447 -3.089 6.065 1.00 98.25 143 PRO A N 1
ATOM 1127 C CA . PRO A 1 143 ? -2.060 -4.100 5.206 1.00 98.25 143 PRO A CA 1
ATOM 1128 C C . PRO A 1 143 ? -1.033 -4.942 4.434 1.00 98.25 143 PRO A C 1
ATOM 1130 O O . PRO A 1 143 ? -1.422 -5.822 3.670 1.00 98.25 143 PRO A O 1
ATOM 1133 N N . VAL A 1 144 ? 0.274 -4.682 4.586 1.00 98.06 144 VAL A N 1
ATOM 1134 C CA . VAL A 1 144 ? 1.312 -5.294 3.742 1.00 98.06 144 VAL A CA 1
ATOM 1135 C C . VAL A 1 144 ? 1.294 -6.816 3.816 1.00 98.06 144 VAL A C 1
ATOM 1137 O O . VAL A 1 144 ? 1.380 -7.472 2.784 1.00 98.06 144 VAL A O 1
ATOM 1140 N N . ASP A 1 145 ? 1.188 -7.395 5.011 1.00 98.00 145 ASP A N 1
ATOM 1141 C CA . ASP A 1 145 ? 1.207 -8.854 5.143 1.00 98.00 145 ASP A CA 1
ATOM 1142 C C . ASP A 1 145 ? -0.036 -9.493 4.521 1.00 98.00 145 ASP A C 1
ATOM 1144 O O . ASP A 1 145 ? 0.082 -10.498 3.823 1.00 98.00 145 ASP A O 1
ATOM 1148 N N . GLU A 1 146 ? -1.203 -8.874 4.712 1.00 97.81 146 GLU A N 1
ATOM 1149 C CA . GLU A 1 146 ? -2.460 -9.338 4.131 1.00 97.81 146 GLU A CA 1
ATOM 1150 C C . GLU A 1 146 ? -2.404 -9.308 2.603 1.00 97.81 146 GLU A C 1
ATOM 1152 O O . GLU A 1 146 ? -2.644 -10.323 1.959 1.00 97.81 146 GLU A O 1
ATOM 1157 N N . ILE A 1 147 ? -1.969 -8.193 2.011 1.00 98.38 147 ILE A N 1
ATOM 1158 C CA . ILE A 1 147 ? -1.808 -8.083 0.556 1.00 98.38 147 ILE A CA 1
ATOM 1159 C C . ILE A 1 147 ? -0.733 -9.059 0.045 1.00 98.38 147 ILE A C 1
ATOM 1161 O O . ILE A 1 147 ? -0.907 -9.679 -1.005 1.00 98.38 147 ILE A O 1
ATOM 1165 N N . ARG A 1 148 ? 0.372 -9.255 0.782 1.00 98.12 148 ARG A N 1
ATOM 1166 C CA . ARG A 1 148 ? 1.476 -10.135 0.359 1.00 98.12 148 ARG A CA 1
ATOM 1167 C C . ARG A 1 148 ? 1.044 -11.593 0.219 1.00 98.12 148 ARG A C 1
ATOM 1169 O O . ARG A 1 148 ? 1.576 -12.281 -0.652 1.00 98.12 148 ARG A O 1
ATOM 1176 N N . ARG A 1 149 ? 0.083 -12.065 1.017 1.00 97.69 149 ARG A N 1
ATOM 1177 C CA . ARG A 1 149 ? -0.489 -13.416 0.858 1.00 97.69 149 ARG A CA 1
ATOM 1178 C C . ARG A 1 149 ? -1.153 -13.624 -0.501 1.00 97.69 149 ARG A C 1
ATOM 1180 O O . ARG A 1 149 ? -1.148 -14.740 -1.002 1.00 97.69 149 ARG A O 1
ATOM 1187 N N . HIS A 1 150 ? -1.619 -12.544 -1.117 1.00 97.38 150 HIS A N 1
ATOM 1188 C CA . HIS A 1 150 ? -2.326 -12.532 -2.394 1.00 97.38 150 HIS A CA 1
ATOM 1189 C C . HIS A 1 150 ? -1.470 -11.982 -3.548 1.00 97.38 150 HIS A C 1
ATOM 1191 O O . HIS A 1 150 ? -1.978 -11.610 -4.602 1.00 97.38 150 HIS A O 1
ATOM 1197 N N . ARG A 1 151 ? -0.140 -11.930 -3.382 1.00 96.25 151 ARG A N 1
ATOM 1198 C CA . ARG A 1 151 ? 0.783 -11.323 -4.361 1.00 96.25 151 ARG A CA 1
ATOM 1199 C C . ARG A 1 151 ? 0.800 -11.979 -5.746 1.00 96.25 151 ARG A C 1
ATOM 1201 O O . ARG A 1 151 ? 1.354 -11.404 -6.675 1.00 96.25 151 ARG A O 1
ATOM 1208 N N . THR A 1 152 ? 0.294 -13.204 -5.869 1.00 96.56 152 THR A N 1
ATOM 1209 C CA . THR A 1 152 ? 0.190 -13.928 -7.146 1.00 96.56 152 THR A CA 1
ATOM 1210 C C . THR A 1 152 ? -1.070 -13.555 -7.926 1.00 96.56 152 THR A C 1
ATOM 1212 O O . THR A 1 152 ? -1.193 -13.927 -9.090 1.00 96.56 152 THR A O 1
ATOM 1215 N N . GLU A 1 153 ? -1.993 -12.818 -7.307 1.00 97.50 153 GLU A N 1
ATOM 1216 C CA . GLU A 1 153 ? -3.227 -12.330 -7.914 1.00 97.50 153 GLU A CA 1
ATOM 1217 C C . GLU A 1 153 ? -3.027 -10.938 -8.535 1.00 97.50 153 GLU A C 1
ATOM 1219 O O . GLU A 1 153 ? -2.030 -10.251 -8.294 1.00 97.50 153 GLU A O 1
ATOM 1224 N N . TYR A 1 154 ? -3.985 -10.484 -9.348 1.00 96.69 154 TYR A N 1
ATOM 1225 C CA . TYR A 1 154 ? -3.909 -9.175 -10.003 1.00 96.69 154 TYR A CA 1
ATOM 1226 C C . TYR A 1 154 ? -4.291 -8.036 -9.042 1.00 96.69 154 TYR A C 1
ATOM 1228 O O . TYR A 1 154 ? -5.382 -7.473 -9.119 1.00 96.69 154 TYR A O 1
ATOM 1236 N N . ILE A 1 155 ? -3.397 -7.725 -8.099 1.00 97.81 155 ILE A N 1
ATOM 1237 C CA . ILE A 1 155 ? -3.645 -6.810 -6.968 1.00 97.81 155 ILE A CA 1
ATOM 1238 C C . ILE A 1 155 ? -3.245 -5.346 -7.214 1.00 97.81 155 ILE A C 1
ATOM 1240 O O . ILE A 1 155 ? -3.739 -4.457 -6.527 1.00 97.81 155 ILE A O 1
ATOM 1244 N N . TYR A 1 156 ? -2.398 -5.069 -8.205 1.00 98.06 156 TYR A N 1
ATOM 1245 C CA . TYR A 1 156 ? -2.047 -3.712 -8.650 1.00 98.06 156 TYR A CA 1
ATOM 1246 C C . TYR A 1 156 ? -2.164 -3.624 -10.162 1.00 98.06 156 TYR A C 1
ATOM 1248 O O . TYR A 1 156 ? -1.899 -4.604 -10.860 1.00 98.06 156 TYR A O 1
ATOM 1256 N N . PHE A 1 157 ? -2.539 -2.454 -10.677 1.00 97.81 157 PHE A N 1
ATOM 1257 C CA . PHE A 1 157 ? -2.580 -2.253 -12.120 1.00 97.81 157 PHE A CA 1
ATOM 1258 C C . PHE A 1 157 ? -1.178 -2.368 -12.735 1.00 97.81 157 PHE A C 1
ATOM 1260 O O . PHE A 1 157 ? -0.156 -2.143 -12.088 1.00 97.81 157 PHE A O 1
ATOM 1267 N N . ASN A 1 158 ? -1.117 -2.728 -14.018 1.00 96.81 158 ASN A N 1
ATOM 1268 C CA . ASN A 1 158 ? 0.164 -2.851 -14.726 1.00 96.81 158 ASN A CA 1
ATOM 1269 C C . ASN A 1 158 ? 0.750 -1.485 -15.093 1.00 96.81 158 ASN A C 1
ATOM 1271 O O . ASN A 1 158 ? 1.962 -1.335 -15.180 1.00 96.81 158 ASN A O 1
ATOM 1275 N N . THR A 1 159 ? -0.107 -0.497 -15.337 1.00 96.88 159 THR A N 1
ATOM 1276 C CA . THR A 1 159 ? 0.277 0.822 -15.859 1.00 96.88 159 THR A CA 1
ATOM 1277 C C . THR A 1 159 ? -0.112 1.961 -14.921 1.00 96.88 159 THR A C 1
ATOM 1279 O O . THR A 1 159 ? -0.125 3.110 -15.347 1.00 96.88 159 THR A O 1
ATOM 1282 N N . ASP A 1 160 ? -0.484 1.663 -13.679 1.00 97.19 160 ASP A N 1
ATOM 1283 C CA . ASP A 1 160 ? -0.889 2.657 -12.688 1.00 97.19 160 ASP A CA 1
ATOM 1284 C C . ASP A 1 160 ? -0.286 2.335 -11.318 1.00 97.19 160 ASP A C 1
ATOM 1286 O O . ASP A 1 160 ? 0.055 1.185 -11.049 1.00 97.19 160 ASP A O 1
ATOM 1290 N N . HIS A 1 161 ? -0.150 3.354 -10.474 1.00 95.69 161 HIS A N 1
ATOM 1291 C CA . HIS A 1 161 ? 0.406 3.227 -9.129 1.00 95.69 161 HIS A CA 1
ATOM 1292 C C . HIS A 1 161 ? -0.613 2.670 -8.127 1.00 95.69 161 HIS A C 1
ATOM 1294 O O . HIS A 1 161 ? -0.238 2.073 -7.119 1.00 95.69 161 HIS A O 1
ATOM 1300 N N . HIS A 1 162 ? -1.907 2.806 -8.422 1.00 97.56 162 HIS A N 1
ATOM 1301 C CA . HIS A 1 162 ? -2.960 2.294 -7.563 1.00 97.56 162 HIS A CA 1
ATOM 1302 C C . HIS A 1 162 ? -3.080 0.764 -7.616 1.00 97.56 162 HIS A C 1
ATOM 1304 O O . HIS A 1 162 ? -2.799 0.093 -8.617 1.00 97.56 162 HIS A O 1
ATOM 1310 N N . TRP A 1 163 ? -3.605 0.219 -6.521 1.00 97.69 163 TRP A N 1
ATOM 1311 C CA . TRP A 1 163 ? -4.138 -1.135 -6.466 1.00 97.69 163 TRP A CA 1
ATOM 1312 C C . TRP A 1 163 ? -5.280 -1.357 -7.474 1.00 97.69 163 TRP A C 1
ATOM 1314 O O . TRP A 1 163 ? -5.935 -0.421 -7.937 1.00 97.69 163 TRP A O 1
ATOM 1324 N N . THR A 1 164 ? -5.569 -2.618 -7.781 1.00 97.31 164 THR A N 1
ATOM 1325 C CA . THR A 1 164 ? -6.873 -2.992 -8.341 1.00 97.31 164 THR A CA 1
ATOM 1326 C C . THR A 1 164 ? -7.924 -3.013 -7.227 1.00 97.31 164 THR A C 1
ATOM 1328 O O . THR A 1 164 ? -7.590 -2.973 -6.041 1.00 97.31 164 THR A O 1
ATOM 1331 N N . SER A 1 165 ? -9.208 -3.151 -7.574 1.00 96.19 165 SER A N 1
ATOM 1332 C CA . SER A 1 165 ? -10.262 -3.363 -6.567 1.00 96.19 165 SER A CA 1
ATOM 1333 C C . SER A 1 165 ? -9.993 -4.586 -5.681 1.00 96.19 165 SER A C 1
ATOM 1335 O O . SER A 1 165 ? -10.338 -4.570 -4.504 1.00 96.19 165 SER A O 1
ATOM 1337 N N . LEU A 1 166 ? -9.335 -5.618 -6.218 1.00 96.94 166 LEU A N 1
ATOM 1338 C CA . LEU A 1 166 ? -8.956 -6.808 -5.460 1.00 96.94 166 LEU A CA 1
ATOM 1339 C C . LEU A 1 166 ? -7.822 -6.515 -4.465 1.00 96.94 166 LEU A C 1
ATOM 1341 O O . LEU A 1 166 ? -7.919 -6.887 -3.300 1.00 96.94 166 LEU A O 1
ATOM 1345 N N . GLY A 1 167 ? -6.789 -5.772 -4.877 1.00 97.94 167 GLY A N 1
AT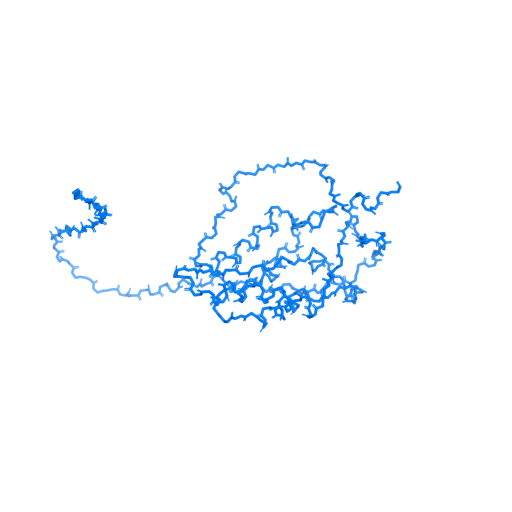OM 1346 C CA . GLY A 1 167 ? -5.746 -5.310 -3.952 1.00 97.94 167 GLY A CA 1
ATOM 1347 C C . GLY A 1 167 ? -6.302 -4.423 -2.832 1.00 97.94 167 GLY A C 1
ATOM 1348 O O . GLY A 1 167 ? -5.976 -4.621 -1.660 1.00 97.94 167 GLY A O 1
ATOM 1349 N N . ALA A 1 168 ? -7.212 -3.507 -3.179 1.00 98.00 168 ALA A N 1
ATOM 1350 C CA . ALA A 1 168 ? -7.928 -2.666 -2.219 1.00 98.00 168 ALA A CA 1
ATOM 1351 C C . ALA A 1 168 ? -8.756 -3.488 -1.223 1.00 98.00 168 ALA A C 1
ATOM 1353 O O . ALA A 1 168 ? -8.796 -3.173 -0.032 1.00 98.00 168 ALA A O 1
ATOM 1354 N N . TYR A 1 169 ? -9.383 -4.570 -1.689 1.00 98.00 169 TYR A N 1
ATOM 1355 C CA . TYR A 1 169 ? -10.174 -5.458 -0.847 1.00 98.00 169 TYR A CA 1
ATOM 1356 C C . TYR A 1 169 ? -9.339 -6.127 0.258 1.00 98.00 169 TYR A C 1
ATOM 1358 O O . TYR A 1 169 ? -9.795 -6.237 1.397 1.00 98.00 169 TYR A O 1
ATOM 1366 N N . TYR A 1 170 ? -8.089 -6.506 -0.014 1.00 98.31 170 TYR A N 1
ATOM 1367 C CA . TYR A 1 170 ? -7.207 -7.073 1.016 1.00 98.31 170 TYR A CA 1
ATOM 1368 C C . TYR A 1 170 ? -6.803 -6.049 2.085 1.00 98.31 170 TYR A C 1
ATOM 1370 O O . TYR A 1 170 ? -6.775 -6.359 3.280 1.00 98.31 170 TYR A O 1
ATOM 1378 N N . ALA A 1 171 ? -6.582 -4.791 1.704 1.00 98.50 171 ALA A N 1
ATOM 1379 C CA . ALA A 1 171 ? -6.401 -3.724 2.685 1.00 98.50 171 ALA A CA 1
ATOM 1380 C C . ALA A 1 171 ? -7.680 -3.469 3.500 1.00 98.50 171 ALA A C 1
ATOM 1382 O O . ALA A 1 171 ? -7.619 -3.328 4.723 1.00 98.50 171 ALA A O 1
ATOM 1383 N N . TYR A 1 172 ? -8.845 -3.500 2.851 1.00 98.25 172 TYR A N 1
ATOM 1384 C CA . TYR A 1 172 ? -10.146 -3.421 3.515 1.00 98.25 172 TYR A CA 1
ATOM 1385 C C . TYR A 1 172 ? -10.350 -4.551 4.537 1.00 98.25 172 TYR A C 1
ATOM 1387 O O . TYR A 1 172 ? -10.798 -4.282 5.650 1.00 98.25 172 TYR A O 1
ATOM 1395 N N . ARG A 1 173 ? -9.938 -5.792 4.243 1.00 97.94 173 ARG A N 1
ATOM 1396 C CA . ARG A 1 173 ? -9.961 -6.894 5.224 1.00 97.94 173 ARG A CA 1
ATOM 1397 C C . ARG A 1 173 ? -9.123 -6.583 6.466 1.00 97.94 173 ARG A C 1
ATOM 1399 O O . ARG A 1 173 ? -9.565 -6.851 7.584 1.00 97.94 173 ARG A O 1
ATOM 1406 N N . SER A 1 174 ? -7.948 -5.980 6.277 1.00 98.44 174 SER A N 1
ATOM 1407 C CA . SER A 1 174 ? -7.089 -5.530 7.385 1.00 98.44 174 SER A CA 1
ATOM 1408 C C . SER A 1 174 ? -7.771 -4.448 8.228 1.00 98.44 174 SER A C 1
ATOM 1410 O O . SER A 1 174 ? -7.746 -4.520 9.457 1.00 98.44 174 SER A O 1
ATOM 1412 N N . PHE A 1 175 ? -8.437 -3.488 7.579 1.00 98.69 175 PHE A N 1
ATOM 1413 C CA . PHE A 1 175 ? -9.239 -2.470 8.258 1.00 98.69 175 PHE A CA 1
ATOM 1414 C C . PHE A 1 175 ? -10.397 -3.084 9.051 1.00 98.69 175 PHE A C 1
ATOM 1416 O O . PHE A 1 175 ? -10.521 -2.819 10.244 1.00 98.69 175 PHE A O 1
ATOM 1423 N N . CYS A 1 176 ? -11.208 -3.942 8.430 1.00 98.56 176 CYS A N 1
ATOM 1424 C CA . CYS A 1 176 ? -12.328 -4.612 9.087 1.00 98.56 176 CYS A CA 1
ATOM 1425 C C . CYS A 1 176 ? -11.883 -5.366 10.338 1.00 98.56 176 CYS A C 1
ATOM 1427 O O . CYS A 1 176 ? -12.487 -5.204 11.395 1.00 98.56 176 CYS A O 1
ATOM 1429 N N . LYS A 1 177 ? -10.771 -6.106 10.256 1.00 98.12 177 LYS A N 1
ATOM 1430 C CA .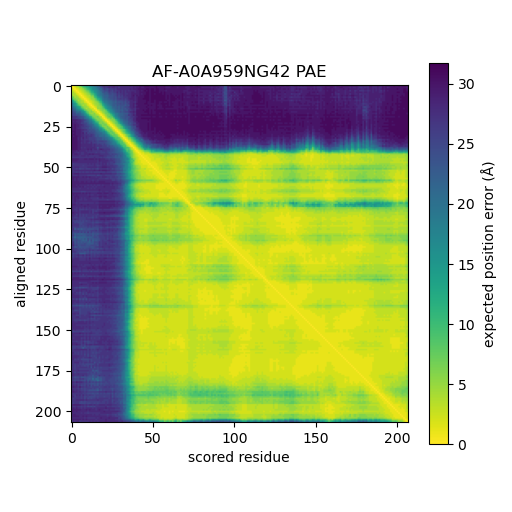 LYS A 1 177 ? -10.179 -6.792 11.409 1.00 98.12 177 LYS A CA 1
ATOM 1431 C C . LYS A 1 177 ? -9.855 -5.824 12.550 1.00 98.12 177 LYS A C 1
ATOM 1433 O O . LYS A 1 177 ? -10.210 -6.103 13.691 1.00 98.12 177 LYS A O 1
ATOM 1438 N N . ALA A 1 178 ? -9.216 -4.692 12.256 1.00 98.25 178 ALA A N 1
ATOM 1439 C CA . ALA A 1 178 ? -8.882 -3.683 13.265 1.00 98.25 178 ALA A CA 1
ATOM 1440 C C . ALA A 1 178 ? -10.118 -2.951 13.819 1.00 98.25 178 ALA A C 1
ATOM 1442 O O . ALA A 1 178 ? -10.131 -2.531 14.974 1.00 98.25 178 ALA A O 1
ATOM 1443 N N . ALA A 1 179 ? -11.167 -2.812 13.011 1.00 97.94 179 ALA A N 1
ATOM 1444 C CA . ALA A 1 179 ? -12.423 -2.182 13.395 1.00 97.94 179 ALA A CA 1
ATOM 1445 C C . ALA A 1 179 ? -13.407 -3.132 14.105 1.00 97.94 179 ALA A C 1
ATOM 1447 O O . ALA A 1 179 ? -14.449 -2.672 14.568 1.00 97.94 179 ALA A O 1
ATOM 1448 N N . GLY A 1 180 ? -13.102 -4.432 14.205 1.00 97.88 180 GLY A N 1
ATOM 1449 C CA . GLY A 1 180 ? -14.033 -5.434 14.737 1.00 97.88 180 GLY A CA 1
ATOM 1450 C C . GLY A 1 180 ? -15.233 -5.690 13.818 1.00 97.88 180 GLY A C 1
ATOM 1451 O O . GLY A 1 180 ? -16.303 -6.066 14.287 1.00 97.88 180 GLY A O 1
ATOM 1452 N N . LEU A 1 181 ? -15.066 -5.455 12.517 1.00 98.06 181 LEU A N 1
ATOM 1453 C CA . LEU A 1 181 ? -16.076 -5.648 11.483 1.00 98.06 181 LEU A CA 1
ATOM 1454 C C . LEU A 1 181 ? -15.813 -6.943 10.712 1.00 98.06 181 LEU A C 1
ATOM 1456 O O . LEU A 1 181 ? -14.666 -7.327 10.476 1.00 98.06 181 LEU A O 1
ATOM 1460 N N . THR A 1 182 ? -16.882 -7.576 10.241 1.00 97.75 182 THR A N 1
ATOM 1461 C CA . THR A 1 182 ? -16.788 -8.662 9.262 1.00 97.75 182 THR A CA 1
ATOM 1462 C C . THR A 1 182 ? -16.669 -8.061 7.857 1.00 97.75 182 THR A C 1
ATOM 1464 O O . THR A 1 182 ? -17.537 -7.271 7.478 1.00 97.75 182 THR A O 1
ATOM 1467 N N . PRO A 1 183 ? -15.625 -8.395 7.073 1.00 97.00 183 PRO A N 1
ATOM 1468 C CA . PRO A 1 183 ? -15.534 -7.965 5.681 1.00 97.00 183 PRO A CA 1
ATOM 1469 C C . PRO A 1 183 ? -16.711 -8.502 4.861 1.00 97.00 183 PRO A C 1
ATOM 1471 O O . PRO A 1 183 ? -17.081 -9.668 4.999 1.00 97.00 183 PRO A O 1
ATOM 1474 N N . VAL A 1 184 ? -17.269 -7.674 3.978 1.00 96.19 184 VAL A N 1
ATOM 1475 C CA . VAL A 1 184 ? -18.262 -8.125 2.990 1.00 96.19 184 VAL A CA 1
ATOM 1476 C C . VAL A 1 184 ? -17.620 -9.160 2.063 1.00 96.19 184 VAL A C 1
ATOM 1478 O O . VAL A 1 184 ? -16.535 -8.914 1.548 1.00 96.19 184 VAL A O 1
ATOM 1481 N N . SER A 1 185 ? -18.279 -10.299 1.830 1.00 94.94 185 SER A N 1
ATOM 1482 C CA . SER A 1 185 ? -17.752 -11.328 0.922 1.00 94.94 185 SER A CA 1
ATOM 1483 C C . SER A 1 185 ? -17.688 -10.812 -0.518 1.00 94.94 185 SER A C 1
ATOM 1485 O O . SER A 1 185 ? -18.682 -10.278 -1.017 1.00 94.94 185 SER A O 1
ATOM 1487 N N . LEU A 1 186 ? -16.563 -11.023 -1.213 1.00 92.00 186 LEU A N 1
ATOM 1488 C CA . LEU A 1 186 ? -16.413 -10.659 -2.631 1.00 92.00 186 LEU A CA 1
ATOM 1489 C C . LEU A 1 186 ? -17.499 -11.271 -3.521 1.00 92.00 186 LEU A C 1
ATOM 1491 O O . LEU A 1 186 ? -17.955 -10.602 -4.443 1.00 92.00 186 LEU A O 1
ATOM 1495 N N . ASP A 1 187 ? -17.970 -12.480 -3.203 1.00 92.12 187 ASP A N 1
ATOM 1496 C CA . ASP A 1 187 ? -19.011 -13.182 -3.970 1.00 92.12 187 ASP A CA 1
ATOM 1497 C C . ASP A 1 187 ? -20.363 -12.451 -3.952 1.00 92.12 187 ASP A C 1
ATOM 1499 O O . ASP A 1 187 ? -21.233 -12.705 -4.782 1.00 92.12 187 ASP A O 1
ATOM 1503 N N . THR A 1 188 ? -20.549 -11.527 -3.004 1.00 94.38 188 THR A N 1
ATOM 1504 C CA . THR A 1 188 ? -21.775 -10.726 -2.872 1.00 94.38 188 THR A CA 1
ATOM 1505 C C . THR A 1 188 ? -21.687 -9.372 -3.573 1.00 94.38 188 THR A C 1
ATOM 1507 O O . THR A 1 188 ? -22.694 -8.672 -3.677 1.00 94.38 188 THR A O 1
ATOM 1510 N N . ILE A 1 189 ? -20.504 -8.986 -4.061 1.00 90.44 189 ILE A N 1
ATOM 1511 C CA . ILE A 1 189 ? -20.264 -7.677 -4.669 1.00 90.44 189 ILE A CA 1
ATOM 1512 C C . ILE A 1 189 ? -20.338 -7.813 -6.196 1.00 90.44 189 ILE A C 1
ATOM 1514 O O . ILE A 1 189 ? -19.504 -8.498 -6.791 1.00 90.44 189 ILE A O 1
ATOM 1518 N N . PRO A 1 190 ? -21.278 -7.126 -6.874 1.00 92.00 190 PRO A N 1
ATOM 1519 C CA . PRO A 1 190 ? -21.300 -7.087 -8.330 1.00 92.00 190 PRO A CA 1
ATOM 1520 C C . PRO A 1 190 ? -19.989 -6.516 -8.880 1.00 92.00 190 PRO A C 1
ATOM 1522 O O . PRO A 1 190 ? -19.597 -5.397 -8.541 1.00 92.00 190 PRO A O 1
ATOM 1525 N N . SER A 1 191 ? -19.323 -7.264 -9.757 1.00 90.00 191 SER A N 1
ATOM 1526 C CA . SER A 1 191 ? -18.077 -6.832 -10.388 1.00 90.00 191 SER A CA 1
ATOM 1527 C C . SER A 1 191 ? -18.319 -6.288 -11.797 1.00 90.00 191 SER A C 1
ATOM 1529 O O . SER A 1 191 ? -19.255 -6.668 -12.503 1.00 90.00 191 SER A O 1
ATOM 1531 N N . LYS A 1 192 ? -17.466 -5.349 -12.213 1.00 92.62 192 LYS A N 1
ATOM 1532 C CA . LYS A 1 192 ? -17.407 -4.831 -13.582 1.00 92.62 192 LYS A CA 1
ATOM 1533 C C . LYS A 1 192 ? -15.957 -4.775 -14.024 1.00 92.62 192 LYS A C 1
ATOM 1535 O O . LYS A 1 192 ? -15.070 -4.484 -13.225 1.00 92.62 192 LYS A O 1
ATOM 1540 N N . VAL A 1 193 ? -15.732 -4.999 -15.312 1.00 94.50 193 VAL A N 1
ATOM 1541 C CA . VAL A 1 193 ? -14.404 -4.930 -15.918 1.00 94.50 193 VAL A CA 1
ATOM 1542 C C . VAL A 1 193 ? -14.360 -3.750 -16.875 1.00 94.50 193 VAL A C 1
ATOM 1544 O O . VAL A 1 193 ? -15.220 -3.613 -17.744 1.00 94.50 193 VAL A O 1
ATOM 1547 N N . LYS A 1 194 ? -13.335 -2.907 -16.729 1.00 93.06 194 LYS A N 1
ATOM 1548 C CA . LYS A 1 194 ? -12.971 -1.904 -17.729 1.00 93.06 194 LYS A CA 1
ATOM 1549 C C . LYS A 1 194 ? -11.736 -2.403 -18.485 1.00 93.06 194 LYS A C 1
ATOM 1551 O O . LYS A 1 194 ? -10.643 -2.358 -17.919 1.00 93.06 194 LYS A O 1
ATOM 1556 N N . PRO A 1 195 ? -11.881 -2.888 -19.729 1.00 94.19 195 PRO A N 1
ATOM 1557 C CA . PRO A 1 195 ? -10.731 -3.312 -20.515 1.00 94.19 195 PRO A CA 1
ATOM 1558 C C . PRO A 1 195 ? -9.876 -2.106 -20.923 1.00 94.19 195 PRO A C 1
ATOM 1560 O O . PRO A 1 195 ? -10.358 -0.973 -20.967 1.00 94.19 195 PRO A O 1
ATOM 1563 N N . ASN A 1 196 ? -8.611 -2.369 -21.259 1.00 93.75 196 ASN A N 1
ATOM 1564 C CA . ASN A 1 196 ? -7.684 -1.395 -21.848 1.00 93.75 196 ASN A CA 1
ATOM 1565 C C . ASN A 1 196 ? -7.507 -0.108 -21.023 1.00 93.75 196 ASN A C 1
ATOM 1567 O O . ASN A 1 196 ? -7.358 0.985 -21.569 1.00 93.75 196 ASN A O 1
ATOM 1571 N N . PHE A 1 197 ? -7.532 -0.223 -19.694 1.00 95.44 197 PHE A N 1
ATOM 1572 C CA . PHE A 1 197 ? -7.190 0.890 -18.819 1.00 95.44 197 PHE A CA 1
ATOM 1573 C C . PHE A 1 197 ? -5.693 1.216 -18.931 1.00 95.44 197 PHE A C 1
ATOM 1575 O O . PHE A 1 197 ? -4.849 0.364 -18.659 1.00 95.44 197 PHE A O 1
ATOM 1582 N N . LEU A 1 198 ? -5.384 2.458 -19.312 1.00 95.50 198 LEU A N 1
ATOM 1583 C CA . LEU A 1 198 ? -4.033 3.014 -19.330 1.00 95.50 198 LEU A CA 1
ATOM 1584 C C . LEU A 1 198 ? -3.907 4.037 -18.203 1.00 95.50 198 LEU A C 1
ATOM 1586 O O . LEU A 1 198 ? -4.581 5.068 -18.207 1.00 95.50 198 LEU A O 1
ATOM 1590 N N . GLY A 1 199 ? -3.060 3.714 -17.233 1.00 95.75 199 GLY A N 1
ATOM 1591 C CA . GLY A 1 199 ? -2.838 4.521 -16.037 1.00 95.75 199 GLY A CA 1
ATOM 1592 C C . GLY A 1 199 ? -1.705 5.533 -16.174 1.00 95.75 199 GLY A C 1
ATOM 1593 O O . GLY A 1 199 ? -1.139 5.735 -17.251 1.00 95.75 199 GLY A O 1
ATOM 1594 N N . LEU A 1 200 ? -1.342 6.155 -15.054 1.00 94.94 200 LEU A N 1
ATOM 1595 C CA . LEU A 1 200 ? -0.337 7.219 -14.999 1.00 94.94 200 LEU A CA 1
ATOM 1596 C C . LEU A 1 200 ? 1.037 6.792 -15.540 1.00 94.94 200 LEU A C 1
ATOM 1598 O O . LEU A 1 200 ? 1.699 7.564 -16.234 1.00 94.94 200 LEU A O 1
ATOM 1602 N N . PHE A 1 201 ? 1.465 5.555 -15.278 1.00 96.44 201 PHE A N 1
ATOM 1603 C CA . PHE A 1 201 ? 2.773 5.083 -15.733 1.00 96.44 201 PHE A CA 1
ATOM 1604 C C . PHE A 1 201 ? 2.858 4.961 -17.249 1.00 96.44 201 PHE A C 1
ATOM 1606 O O . PHE A 1 201 ? 3.941 5.158 -17.792 1.00 96.44 201 PHE A O 1
ATOM 1613 N N . TYR A 1 202 ? 1.749 4.690 -17.946 1.00 94.38 202 TYR A N 1
ATOM 1614 C CA . TYR A 1 202 ? 1.741 4.724 -19.410 1.00 94.38 202 TYR A CA 1
ATOM 1615 C C . TYR A 1 202 ? 2.156 6.112 -19.918 1.00 94.38 202 TYR A C 1
ATOM 1617 O O . TYR A 1 202 ? 3.058 6.228 -20.741 1.00 94.38 202 TYR A O 1
ATOM 1625 N N . TRP A 1 203 ? 1.569 7.173 -19.365 1.00 92.50 203 TRP A N 1
ATOM 1626 C CA . TRP A 1 203 ? 1.869 8.547 -19.771 1.00 92.50 203 TRP A CA 1
ATOM 1627 C C . TRP A 1 203 ? 3.304 8.973 -19.454 1.00 92.50 203 TRP A C 1
ATOM 1629 O O . TRP A 1 203 ? 3.910 9.687 -20.244 1.00 92.50 203 TRP A O 1
ATOM 1639 N N . PHE A 1 204 ? 3.877 8.498 -18.346 1.00 92.81 204 PHE A N 1
ATOM 1640 C CA . PHE A 1 204 ? 5.266 8.799 -17.972 1.00 92.81 204 PHE A CA 1
ATOM 1641 C C . PHE A 1 204 ? 6.319 8.007 -18.751 1.00 92.81 204 PHE A C 1
ATOM 1643 O O . PHE A 1 204 ? 7.506 8.324 -18.669 1.00 92.81 204 PHE A O 1
ATOM 1650 N N . THR A 1 205 ? 5.911 6.962 -19.467 1.00 93.12 205 THR A N 1
ATOM 1651 C CA . THR A 1 205 ? 6.829 6.056 -20.173 1.00 93.12 205 THR A CA 1
ATOM 1652 C C . THR A 1 205 ? 6.601 6.015 -21.678 1.00 93.12 205 THR A C 1
ATOM 1654 O O . THR A 1 205 ? 7.354 5.341 -22.383 1.00 93.12 205 THR A O 1
ATOM 1657 N N . LYS A 1 206 ? 5.596 6.740 -22.178 1.00 86.00 206 LYS A N 1
ATOM 1658 C CA . LYS A 1 206 ? 5.341 6.893 -23.605 1.00 86.00 206 LYS A CA 1
ATOM 1659 C C . LYS A 1 206 ? 6.503 7.661 -24.248 1.00 86.00 206 LYS A C 1
ATOM 1661 O O . LYS A 1 206 ? 6.902 8.705 -23.737 1.00 86.00 206 LYS A O 1
ATOM 1666 N N . ALA A 1 207 ? 7.048 7.089 -25.319 1.00 69.00 207 ALA A N 1
ATOM 1667 C CA . ALA A 1 207 ? 8.086 7.696 -26.150 1.00 69.00 207 ALA A CA 1
ATOM 1668 C C . ALA A 1 207 ? 7.521 8.819 -27.029 1.00 69.00 207 ALA A C 1
ATOM 1670 O O . ALA A 1 207 ? 6.331 8.713 -27.420 1.00 69.00 207 ALA A O 1
#